Protein AF-A0A0T5ZJN2-F1 (afdb_monomer_lite)

Sequence (252 aa):
MKYIKFTVIALCLIVLMPPTVSAKQLYKWVDKNGVVHVTDNPESIPSEYRSSAVKSKPKSGSGATIEKIEKGFKNVFDEVSRLVKENIKKVVAGTLVIIGLIVLVYLLRSYLKFKEQKERERGLRALEILNIDSISRTEFENYVIRLLTHRGFKVETTDATLDLGINMIAKKNDHKYAVQIERQTGLVSRLAVSNIDREKHRYGCDKAMLITNSYFSEDAIELAKSTGCELVNRDILAEWVLDFQTRGSNAG

Radius of gyration: 44.1 Å; chains: 1; bounding box: 105×45×99 Å

Secondary structure (DSSP, 8-state):
--HHHHHHHHHHHHHSS------PPPEEEE-TTS-EEEES-GGGS-GGGTTTPEEPPPPTTHHHHHHHHHHHHHHHHHHHHHHHHHHHHHHHHHHHHHHHHHHHHHHHHHHHHHHHHHHHHHHHHHHHHTTTTTS-HHHHHHHHHHHHHHTT-EEEEPPTT--SS--EEEEETTEEEEEEEE--SSPBPHHHHHHHHHHHHHTT-SEEEEEESS-B-HHHHHHHHHHTPEEE-HHHHHHHHHHHHHHHTT--

Structure (mmCIF, N/CA/C/O backbone):
data_AF-A0A0T5ZJN2-F1
#
_entry.id   AF-A0A0T5ZJN2-F1
#
loop_
_atom_site.group_PDB
_atom_site.id
_atom_site.type_symbol
_atom_site.label_atom_id
_atom_site.label_alt_id
_atom_site.label_comp_id
_atom_site.label_asym_id
_atom_site.label_entity_id
_atom_site.label_seq_id
_atom_site.pdbx_PDB_ins_code
_atom_site.Cartn_x
_atom_site.Cartn_y
_atom_site.Cartn_z
_atom_site.occupancy
_atom_site.B_iso_or_equiv
_atom_site.auth_seq_id
_atom_site.auth_comp_id
_atom_site.auth_asym_id
_atom_site.auth_atom_id
_atom_site.pdbx_PDB_model_num
ATOM 1 N N . MET A 1 1 ? 20.526 -13.784 -25.524 1.00 49.19 1 MET A N 1
ATOM 2 C CA . MET A 1 1 ? 20.256 -12.953 -26.729 1.00 49.19 1 MET A CA 1
ATOM 3 C C . MET A 1 1 ? 21.259 -11.811 -27.002 1.00 49.19 1 MET A C 1
ATOM 5 O O . MET A 1 1 ? 21.054 -11.087 -27.967 1.00 49.19 1 MET A O 1
ATOM 9 N N . LYS A 1 2 ? 22.363 -11.638 -26.246 1.00 44.41 2 LYS A N 1
ATOM 10 C CA . LYS A 1 2 ? 23.379 -10.594 -26.541 1.00 44.41 2 LYS A CA 1
ATOM 11 C C . LYS A 1 2 ? 24.369 -10.963 -27.666 1.00 44.41 2 LYS A C 1
ATOM 13 O O . LYS A 1 2 ? 24.868 -10.073 -28.340 1.00 44.41 2 LYS A O 1
ATOM 18 N N . TYR A 1 3 ? 24.583 -12.253 -27.932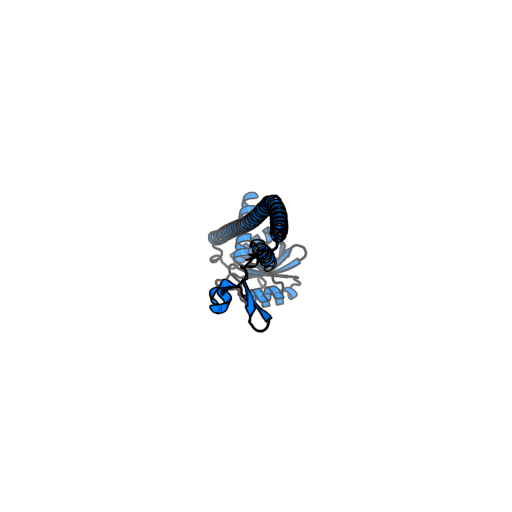 1.00 44.38 3 TYR A N 1
ATOM 19 C CA . TYR A 1 3 ? 25.607 -12.728 -28.878 1.00 44.38 3 TYR A CA 1
ATOM 20 C C . TYR A 1 3 ? 25.159 -12.802 -30.348 1.00 44.38 3 TYR A C 1
ATOM 22 O O . TYR A 1 3 ? 25.999 -12.805 -31.243 1.00 44.38 3 TYR A O 1
ATOM 30 N N . ILE A 1 4 ? 23.849 -12.791 -30.619 1.00 47.78 4 ILE A N 1
ATOM 31 C CA . ILE A 1 4 ? 23.301 -12.915 -31.986 1.00 47.78 4 ILE A CA 1
ATOM 32 C C . ILE A 1 4 ? 23.418 -11.592 -32.768 1.00 47.78 4 ILE A C 1
ATOM 34 O O . ILE A 1 4 ? 23.602 -11.594 -33.978 1.00 47.78 4 ILE A O 1
ATOM 38 N N . LYS A 1 5 ? 23.386 -10.436 -32.088 1.00 48.44 5 LYS A N 1
ATOM 39 C CA . LYS A 1 5 ? 23.548 -9.128 -32.752 1.00 48.44 5 LYS A CA 1
ATOM 40 C C . LYS A 1 5 ? 25.008 -8.817 -33.111 1.00 48.44 5 LYS A C 1
ATOM 42 O O . LYS A 1 5 ? 25.252 -8.201 -34.140 1.00 48.44 5 LYS A O 1
ATOM 47 N N . PHE A 1 6 ? 25.970 -9.281 -32.309 1.00 47.38 6 PHE A N 1
ATOM 48 C CA . PHE A 1 6 ? 27.400 -9.101 -32.594 1.00 47.38 6 PHE A CA 1
ATOM 49 C C . PHE A 1 6 ? 27.911 -10.031 -33.699 1.00 47.38 6 PHE A C 1
ATOM 51 O O . PHE A 1 6 ? 28.760 -9.625 -34.485 1.00 47.38 6 PHE A O 1
ATOM 58 N N . THR A 1 7 ? 27.366 -11.244 -33.812 1.00 51.94 7 THR A N 1
ATOM 59 C CA . THR A 1 7 ? 27.775 -12.215 -34.842 1.00 51.94 7 THR A CA 1
ATOM 60 C C . THR A 1 7 ? 27.368 -11.783 -36.249 1.00 51.94 7 THR A C 1
ATOM 62 O O . THR A 1 7 ? 28.170 -11.914 -37.165 1.00 51.94 7 THR A O 1
ATOM 65 N N . VAL A 1 8 ? 26.190 -11.175 -36.427 1.00 55.66 8 VAL A N 1
ATOM 66 C CA . VAL A 1 8 ? 25.754 -10.669 -37.744 1.00 55.66 8 VAL A CA 1
ATOM 67 C C . VAL A 1 8 ? 26.582 -9.455 -38.192 1.00 55.66 8 VAL A C 1
ATOM 69 O O . VAL A 1 8 ? 26.947 -9.358 -39.360 1.00 55.66 8 VAL A O 1
ATOM 72 N N . ILE A 1 9 ? 26.951 -8.556 -37.271 1.00 55.28 9 ILE A N 1
ATOM 73 C CA . ILE A 1 9 ? 27.784 -7.380 -37.587 1.00 55.28 9 ILE A CA 1
ATOM 74 C C . ILE A 1 9 ? 29.239 -7.790 -37.872 1.00 55.28 9 ILE A C 1
ATOM 76 O O . ILE A 1 9 ? 29.843 -7.283 -38.816 1.00 55.28 9 ILE A O 1
ATOM 80 N N . ALA A 1 10 ? 29.788 -8.740 -37.108 1.00 54.03 10 ALA A N 1
ATOM 81 C CA . ALA A 1 10 ? 31.135 -9.267 -37.331 1.00 54.03 10 ALA A CA 1
ATOM 82 C C . ALA A 1 10 ? 31.250 -10.044 -38.655 1.00 54.03 10 ALA A C 1
ATOM 84 O O . ALA A 1 10 ? 32.244 -9.897 -39.362 1.00 54.03 10 ALA A O 1
ATOM 85 N N . LEU A 1 11 ? 30.217 -10.807 -39.036 1.00 53.88 11 LEU A N 1
ATOM 86 C CA . LEU A 1 11 ? 30.180 -11.514 -40.319 1.00 53.88 11 LEU A CA 1
ATOM 87 C C . LEU A 1 11 ? 30.124 -10.533 -41.504 1.00 53.88 11 LEU A C 1
ATOM 89 O O . LEU A 1 11 ? 30.829 -10.725 -42.491 1.00 53.88 11 LEU A O 1
ATOM 93 N N . CYS A 1 12 ? 29.366 -9.436 -41.383 1.00 53.19 12 CYS A N 1
ATOM 94 C CA . CYS A 1 12 ? 29.335 -8.381 -42.401 1.00 53.19 12 CYS A CA 1
ATOM 95 C C . CYS A 1 12 ? 30.686 -7.662 -42.556 1.00 53.19 12 CYS A C 1
ATOM 97 O O . CYS A 1 12 ? 31.063 -7.334 -43.677 1.00 53.19 12 CYS A O 1
ATOM 99 N N . LEU A 1 13 ? 31.435 -7.443 -41.467 1.00 52.28 13 LEU A N 1
ATOM 100 C CA . LEU A 1 13 ? 32.763 -6.810 -41.518 1.00 52.28 13 LEU A CA 1
ATOM 101 C C . LEU A 1 13 ? 33.825 -7.698 -42.186 1.00 52.28 13 LEU A C 1
ATOM 103 O O . LEU A 1 13 ? 34.677 -7.179 -42.901 1.00 52.28 13 LEU A O 1
ATOM 107 N N . ILE A 1 14 ? 33.746 -9.021 -42.012 1.00 53.50 14 ILE A N 1
ATOM 108 C CA . ILE A 1 14 ? 34.649 -9.981 -42.671 1.00 53.50 14 ILE A CA 1
ATOM 109 C C . ILE A 1 14 ? 34.353 -10.078 -44.179 1.00 53.50 14 ILE A C 1
ATOM 111 O O . ILE A 1 14 ? 35.275 -10.232 -44.973 1.00 53.50 14 ILE A O 1
ATOM 115 N N . VAL A 1 15 ? 33.089 -9.922 -44.588 1.00 54.16 15 VAL A N 1
ATOM 116 C CA . VAL A 1 15 ? 32.677 -9.902 -46.008 1.00 54.16 15 VAL A CA 1
ATOM 117 C C . VAL A 1 15 ? 32.997 -8.561 -46.694 1.00 54.16 15 VAL A C 1
ATOM 119 O O . VAL A 1 15 ? 33.163 -8.515 -47.910 1.00 54.16 15 VAL A O 1
ATOM 122 N N . LEU A 1 16 ? 33.113 -7.470 -45.929 1.00 48.31 16 LEU A N 1
ATOM 123 C CA . LEU A 1 16 ? 33.408 -6.119 -46.431 1.00 48.31 16 LEU A CA 1
ATOM 124 C C . LEU A 1 16 ? 34.896 -5.850 -46.705 1.00 48.31 16 LEU A C 1
ATOM 126 O O . LEU A 1 16 ? 35.209 -4.833 -47.324 1.00 48.31 16 LEU A O 1
ATOM 130 N N . MET A 1 17 ? 35.815 -6.715 -46.265 1.00 44.00 17 MET A N 1
ATOM 131 C CA . MET A 1 17 ? 37.226 -6.587 -46.630 1.00 44.00 17 MET A CA 1
ATOM 132 C C . MET A 1 17 ? 37.473 -7.280 -47.976 1.00 44.00 17 MET A C 1
ATOM 134 O O . MET A 1 17 ? 37.346 -8.504 -48.050 1.00 44.00 17 MET A O 1
ATOM 138 N N . PRO A 1 18 ? 37.820 -6.546 -49.053 1.00 47.59 18 PRO A N 1
ATOM 139 C CA . PRO A 1 18 ? 38.171 -7.192 -50.308 1.00 47.59 18 PRO A CA 1
ATOM 140 C C . PRO A 1 18 ? 39.399 -8.086 -50.077 1.00 47.59 18 PRO A C 1
ATOM 142 O O . PRO A 1 18 ? 40.335 -7.658 -49.394 1.00 47.59 18 PRO A O 1
ATOM 145 N N . PRO A 1 19 ? 39.435 -9.315 -50.623 1.00 46.94 19 PRO A N 1
ATOM 146 C CA . PRO A 1 19 ? 40.616 -10.157 -50.523 1.00 46.94 19 PRO A CA 1
ATOM 147 C C . PRO A 1 19 ? 41.776 -9.439 -51.216 1.00 46.94 19 PRO A C 1
ATOM 149 O O . PRO A 1 19 ? 41.792 -9.290 -52.437 1.00 46.94 19 PRO A O 1
ATOM 152 N N . THR A 1 20 ? 42.757 -8.972 -50.446 1.00 43.62 20 THR A N 1
ATOM 153 C CA . THR A 1 20 ? 43.977 -8.384 -50.999 1.00 43.62 20 THR A CA 1
ATOM 154 C C . THR A 1 20 ? 44.847 -9.507 -51.547 1.00 43.62 20 THR A C 1
ATOM 156 O O . THR A 1 20 ? 45.768 -9.986 -50.886 1.00 43.62 20 THR A O 1
ATOM 159 N N . VAL A 1 21 ? 44.545 -9.968 -52.759 1.00 48.94 21 VAL A N 1
ATOM 160 C CA . VAL A 1 21 ? 45.423 -10.885 -53.487 1.00 48.94 21 VAL A CA 1
ATOM 161 C C . VAL A 1 21 ? 46.561 -10.058 -54.082 1.00 48.94 21 VAL A C 1
ATOM 163 O O . VAL A 1 21 ? 46.500 -9.594 -55.217 1.00 48.94 21 VAL A O 1
ATOM 166 N N . SER A 1 22 ? 47.610 -9.827 -53.292 1.00 43.75 22 SER A N 1
ATOM 167 C CA . SER A 1 22 ? 48.849 -9.242 -53.804 1.00 43.75 22 SER A CA 1
ATOM 168 C C . SER A 1 22 ? 49.592 -10.300 -54.623 1.00 43.75 22 SER A C 1
ATOM 170 O O . SER A 1 22 ? 50.259 -11.179 -54.077 1.00 43.75 22 SER A O 1
ATOM 172 N N . ALA A 1 23 ? 49.456 -10.251 -55.949 1.00 51.88 23 ALA A N 1
ATOM 173 C CA . ALA A 1 23 ? 50.277 -11.053 -56.849 1.00 51.88 23 ALA A CA 1
ATOM 174 C C . ALA A 1 23 ? 51.698 -10.463 -56.889 1.00 51.88 23 ALA A C 1
ATOM 176 O O . ALA A 1 23 ? 51.996 -9.589 -57.702 1.00 51.88 23 ALA A O 1
ATOM 177 N N . LYS A 1 24 ? 52.574 -10.904 -55.980 1.00 58.41 24 LYS A N 1
ATOM 178 C CA . LYS A 1 24 ? 53.985 -10.496 -55.981 1.00 58.41 24 LYS A CA 1
ATOM 179 C C . LYS A 1 24 ? 54.732 -11.059 -57.195 1.00 58.41 24 LYS A C 1
ATOM 181 O O . LYS A 1 24 ? 54.509 -12.193 -57.617 1.00 58.41 24 LYS A O 1
ATOM 186 N N . GLN A 1 25 ? 55.633 -10.253 -57.750 1.00 67.19 25 GLN A N 1
ATOM 187 C CA . GLN A 1 25 ? 56.405 -10.583 -58.946 1.00 67.19 25 GLN A CA 1
ATOM 188 C C . GLN A 1 25 ? 57.582 -11.507 -58.601 1.00 67.19 25 GLN A C 1
ATOM 190 O O . GLN A 1 25 ? 58.485 -11.110 -57.872 1.00 67.19 25 GLN A O 1
ATOM 195 N N . LEU A 1 26 ? 57.576 -12.733 -59.134 1.00 77.62 26 LEU A N 1
ATOM 196 C CA . LEU A 1 26 ? 58.610 -13.740 -58.865 1.00 77.62 26 LEU A CA 1
ATOM 197 C C . LEU A 1 26 ? 59.710 -13.719 -59.936 1.00 77.62 26 LEU A C 1
ATOM 199 O O . LEU A 1 26 ? 59.422 -13.636 -61.136 1.00 77.62 26 LEU A O 1
ATOM 203 N N . TYR A 1 27 ? 60.957 -13.858 -59.501 1.00 81.50 27 TYR A N 1
ATOM 204 C CA . TYR A 1 27 ? 62.165 -13.980 -60.315 1.00 81.50 27 TYR A CA 1
ATOM 205 C C . TYR A 1 27 ? 62.676 -15.414 -60.249 1.00 81.50 27 TYR A C 1
ATOM 207 O O . TYR A 1 27 ? 62.737 -15.986 -59.164 1.00 81.50 27 TYR A O 1
ATOM 215 N N . LYS A 1 28 ? 63.052 -15.991 -61.392 1.00 87.00 28 LYS A N 1
ATOM 216 C CA . LYS A 1 28 ? 63.578 -17.358 -61.484 1.00 87.00 28 LYS A CA 1
ATOM 217 C C . LYS A 1 28 ? 64.924 -17.370 -62.204 1.00 87.00 28 LYS A C 1
ATOM 219 O O . LYS A 1 28 ? 65.034 -16.781 -63.276 1.00 87.00 28 LYS A O 1
ATOM 224 N N . TRP A 1 29 ? 65.913 -18.076 -61.662 1.00 87.19 29 TRP A N 1
ATOM 225 C CA . TRP A 1 29 ? 67.202 -18.319 -62.325 1.00 87.19 29 TRP A CA 1
ATOM 226 C C . TRP A 1 29 ? 67.666 -19.763 -62.111 1.00 87.19 29 TRP A C 1
ATOM 228 O O . TRP A 1 29 ? 67.064 -20.505 -61.334 1.00 87.19 29 TRP A O 1
ATOM 238 N N . VAL A 1 30 ? 68.703 -20.174 -62.839 1.00 86.19 30 VAL A N 1
ATOM 239 C CA . VAL A 1 30 ? 69.323 -21.499 -62.717 1.00 86.19 30 VAL A CA 1
ATOM 240 C C . VAL A 1 30 ? 70.786 -21.302 -62.354 1.00 86.19 30 VAL A C 1
ATOM 242 O O . VAL A 1 30 ? 71.458 -20.479 -62.977 1.00 86.19 30 VAL A O 1
ATOM 245 N N . ASP A 1 31 ? 71.262 -22.003 -61.330 1.00 86.62 31 ASP A N 1
ATOM 246 C CA . ASP A 1 31 ? 72.670 -21.944 -60.942 1.00 86.62 31 ASP A CA 1
ATOM 247 C C . ASP A 1 31 ? 73.553 -22.855 -61.812 1.00 86.62 31 ASP A C 1
ATOM 249 O O . ASP A 1 31 ? 73.079 -23.637 -62.639 1.00 86.62 31 ASP A O 1
ATOM 253 N N . LYS A 1 32 ? 74.870 -22.762 -61.619 1.00 85.88 32 LYS A N 1
ATOM 254 C CA . LYS A 1 32 ? 75.868 -23.569 -62.340 1.00 85.88 32 LYS A CA 1
ATOM 255 C C . LYS A 1 32 ? 75.716 -25.090 -62.170 1.00 85.88 32 LYS A C 1
ATOM 257 O O . LYS A 1 32 ? 76.248 -25.833 -62.986 1.00 85.88 32 LYS A O 1
ATOM 262 N N . ASN A 1 33 ? 74.999 -25.545 -61.139 1.00 84.75 33 ASN A N 1
ATOM 263 C CA . ASN A 1 33 ? 74.724 -26.960 -60.882 1.00 84.75 33 ASN A CA 1
ATOM 264 C C . ASN A 1 33 ? 73.387 -27.410 -61.504 1.00 84.75 33 ASN A C 1
ATOM 266 O O . ASN A 1 33 ? 72.984 -28.558 -61.332 1.00 84.75 33 ASN A O 1
ATOM 270 N N . GLY A 1 34 ? 72.690 -26.517 -62.216 1.00 81.00 34 GLY A N 1
ATOM 271 C CA . GLY A 1 34 ? 71.401 -26.792 -62.843 1.00 81.00 34 GLY A CA 1
ATOM 272 C C . GLY A 1 34 ? 70.199 -26.658 -61.904 1.00 81.00 34 GLY A C 1
ATOM 273 O O . GLY A 1 34 ? 69.086 -27.007 -62.302 1.00 81.00 34 GLY A O 1
ATOM 274 N N . VAL A 1 35 ? 70.374 -26.152 -60.677 1.00 85.44 35 VAL A N 1
ATOM 275 C CA . VAL A 1 35 ? 69.272 -25.997 -59.716 1.00 85.44 35 VAL A CA 1
ATOM 276 C C . VAL A 1 35 ? 68.498 -24.718 -60.012 1.00 85.44 35 VAL A C 1
ATOM 278 O O . VAL A 1 35 ? 69.067 -23.640 -60.183 1.00 85.44 35 VAL A O 1
ATOM 281 N N . VAL A 1 36 ? 67.172 -24.839 -60.063 1.00 85.56 36 VAL A N 1
ATOM 282 C CA . VAL A 1 36 ? 66.255 -23.717 -60.274 1.00 85.56 36 VAL A CA 1
ATOM 283 C C . VAL A 1 36 ? 65.963 -23.024 -58.946 1.00 85.56 36 VAL A C 1
ATOM 285 O O . VAL A 1 36 ? 65.376 -23.626 -58.050 1.00 85.56 36 VAL A O 1
ATOM 288 N N . HIS A 1 37 ? 66.263 -21.732 -58.871 1.00 83.44 37 HIS A N 1
ATOM 289 C CA . HIS A 1 37 ? 65.944 -20.875 -57.729 1.00 83.44 37 HIS A CA 1
ATOM 290 C C . HIS A 1 37 ? 64.827 -19.893 -58.085 1.00 83.44 37 HIS A C 1
ATOM 292 O O . HIS A 1 37 ? 64.736 -19.434 -59.227 1.00 83.44 37 HIS A O 1
ATOM 298 N N . VAL A 1 38 ? 63.967 -19.571 -57.113 1.00 84.12 38 VAL A N 1
ATOM 299 C CA . VAL A 1 38 ? 62.853 -18.622 -57.271 1.00 84.12 38 VAL A CA 1
ATOM 300 C C . VAL A 1 38 ? 62.787 -17.694 -56.057 1.00 84.12 38 VAL A C 1
ATOM 302 O O . VAL A 1 38 ? 62.822 -18.170 -54.928 1.00 84.12 38 VAL A O 1
ATOM 305 N N . THR A 1 39 ? 62.664 -16.383 -56.278 1.00 82.00 39 THR A N 1
ATOM 306 C CA . THR A 1 39 ? 62.528 -15.376 -55.207 1.00 82.00 39 THR A CA 1
ATOM 307 C C . THR A 1 39 ? 61.522 -14.284 -55.575 1.00 82.00 39 THR A C 1
ATOM 309 O O . THR A 1 39 ? 61.376 -13.951 -56.751 1.00 82.00 39 THR A O 1
ATOM 312 N N . ASP A 1 40 ? 60.826 -13.711 -54.590 1.00 81.38 40 ASP A N 1
ATOM 313 C CA . ASP A 1 40 ? 59.992 -12.508 -54.745 1.00 81.38 40 ASP A CA 1
ATOM 314 C C . ASP A 1 40 ? 60.765 -11.205 -54.451 1.00 81.38 40 ASP A C 1
ATOM 316 O O . ASP A 1 40 ? 60.230 -10.117 -54.668 1.00 81.38 40 ASP A O 1
ATOM 320 N N . ASN A 1 41 ? 62.030 -11.302 -54.011 1.00 82.88 41 ASN A N 1
ATOM 321 C CA . ASN A 1 41 ? 62.908 -10.166 -53.730 1.00 82.88 41 ASN A CA 1
ATOM 322 C C . ASN A 1 41 ? 64.126 -10.136 -54.684 1.00 82.88 41 ASN A C 1
ATOM 324 O O . ASN A 1 41 ? 65.048 -10.942 -54.522 1.00 82.88 41 ASN A O 1
ATOM 328 N N . PRO A 1 42 ? 64.202 -9.193 -55.641 1.00 79.00 42 PRO A N 1
ATOM 329 C CA . PRO A 1 42 ? 65.289 -9.138 -56.623 1.00 79.00 42 PRO A CA 1
ATOM 330 C C . PRO A 1 42 ? 66.673 -8.863 -56.014 1.00 79.00 42 PRO A C 1
ATOM 332 O O . PRO A 1 42 ? 67.686 -9.249 -56.598 1.00 79.00 42 PRO A O 1
ATOM 335 N N . GLU A 1 43 ? 66.745 -8.241 -54.836 1.00 81.56 43 GLU A N 1
ATOM 336 C CA . GLU A 1 43 ? 68.023 -7.961 -54.170 1.00 81.56 43 GLU A CA 1
ATOM 337 C C . GLU A 1 43 ? 68.680 -9.230 -53.621 1.00 81.56 43 GLU A C 1
ATOM 339 O O . GLU A 1 43 ? 69.908 -9.316 -53.581 1.00 81.56 43 GLU A O 1
ATOM 344 N N . SER A 1 44 ? 67.870 -10.245 -53.297 1.00 83.62 44 SER A N 1
ATOM 345 C CA . SER A 1 44 ? 68.339 -11.551 -52.814 1.00 83.62 44 SER A CA 1
ATOM 346 C C . SER A 1 44 ? 68.990 -12.420 -53.898 1.00 83.62 44 SER A C 1
ATOM 348 O O . SER A 1 44 ? 69.592 -13.443 -53.582 1.00 83.62 44 SER A O 1
ATOM 350 N N . ILE A 1 45 ? 68.900 -12.021 -55.174 1.00 85.44 45 ILE A N 1
ATOM 351 C CA . ILE A 1 45 ? 69.530 -12.735 -56.289 1.00 85.44 45 ILE A CA 1
ATOM 352 C C . ILE A 1 45 ? 71.037 -12.431 -56.272 1.00 85.44 45 ILE A C 1
ATOM 354 O O . ILE A 1 45 ? 71.401 -11.249 -56.333 1.00 85.44 45 ILE A O 1
ATOM 358 N N . PRO A 1 46 ? 71.923 -13.447 -56.233 1.00 87.38 46 PRO A N 1
ATOM 359 C CA . PRO A 1 46 ? 73.367 -13.240 -56.313 1.00 87.38 46 PRO A CA 1
ATOM 360 C C . PRO A 1 46 ? 73.744 -12.454 -57.571 1.00 87.38 46 PRO A C 1
ATOM 362 O O . PRO A 1 46 ? 73.188 -12.689 -58.645 1.00 87.38 46 PRO A O 1
ATOM 365 N N . SER A 1 47 ? 74.692 -11.521 -57.451 1.00 82.31 47 SER A N 1
ATOM 366 C CA . SER A 1 47 ? 75.053 -10.584 -58.528 1.00 82.31 47 SER A CA 1
ATOM 367 C C . SER A 1 47 ? 75.417 -11.282 -59.842 1.00 82.31 47 SER A C 1
ATOM 369 O O . SER A 1 47 ? 75.049 -10.787 -60.904 1.00 82.31 47 SER A O 1
ATOM 371 N N . GLU A 1 48 ? 76.054 -12.450 -59.764 1.00 84.69 48 GLU A N 1
ATOM 372 C CA . GLU A 1 48 ? 76.443 -13.286 -60.906 1.00 84.69 48 GLU A CA 1
ATOM 373 C C . GLU A 1 48 ? 75.258 -13.841 -61.722 1.00 84.69 48 GLU A C 1
ATOM 375 O O . GLU A 1 48 ? 75.408 -14.079 -62.918 1.00 84.69 48 GLU A O 1
ATOM 380 N N . TYR A 1 49 ? 74.065 -13.975 -61.128 1.00 83.75 49 TYR A N 1
ATOM 381 C CA . TYR A 1 49 ? 72.858 -14.469 -61.812 1.00 83.75 49 TYR A CA 1
ATOM 382 C C . TYR A 1 49 ? 71.789 -13.387 -62.031 1.00 83.75 49 TYR A C 1
ATOM 384 O O . TYR A 1 49 ? 70.715 -13.671 -62.563 1.00 83.75 49 TYR A O 1
ATOM 392 N N . ARG A 1 50 ? 72.045 -12.125 -61.656 1.00 80.38 50 ARG A N 1
ATOM 393 C CA . ARG A 1 50 ? 71.054 -11.038 -61.812 1.00 80.38 50 ARG A CA 1
ATOM 394 C C . ARG A 1 50 ? 70.696 -10.747 -63.267 1.00 80.38 50 ARG A C 1
ATOM 396 O O . ARG A 1 50 ? 69.556 -10.388 -63.541 1.00 80.38 50 ARG A O 1
ATOM 403 N N . SER A 1 51 ? 71.643 -10.905 -64.190 1.00 78.00 51 SER A N 1
ATOM 404 C CA . SER A 1 51 ? 71.421 -10.697 -65.627 1.00 78.00 51 SER A CA 1
ATOM 405 C C . SER A 1 51 ? 70.695 -11.867 -66.301 1.00 78.00 51 SER A C 1
ATOM 407 O O . SER A 1 51 ? 70.026 -11.658 -67.310 1.00 78.00 51 SER A O 1
ATOM 409 N N . SER A 1 52 ? 70.793 -13.081 -65.746 1.00 79.00 52 SER A N 1
ATOM 410 C CA . SER A 1 52 ? 70.147 -14.296 -66.263 1.00 79.00 52 SER A CA 1
ATOM 411 C C . SER A 1 52 ? 68.804 -14.613 -65.596 1.00 79.00 52 SER A C 1
ATOM 413 O O . SER A 1 52 ? 68.058 -15.465 -66.082 1.00 79.00 52 SER A O 1
ATOM 415 N N . ALA A 1 53 ? 68.463 -13.922 -64.505 1.00 81.56 53 ALA A N 1
ATOM 416 C CA . ALA A 1 53 ? 67.185 -14.069 -63.827 1.00 81.56 53 ALA A CA 1
ATOM 417 C C . ALA A 1 53 ? 66.015 -13.606 -64.711 1.00 81.56 53 ALA A C 1
ATOM 419 O O . ALA A 1 53 ? 65.921 -12.450 -65.129 1.00 81.56 53 ALA A O 1
ATOM 420 N N . VAL A 1 54 ? 65.065 -14.510 -64.949 1.00 79.12 54 VAL A N 1
ATOM 421 C CA . VAL A 1 54 ? 63.868 -14.246 -65.749 1.00 79.12 54 VAL A CA 1
ATOM 422 C C . VAL A 1 54 ? 62.728 -13.822 -64.830 1.00 79.12 54 VAL A C 1
ATOM 424 O O . VAL A 1 54 ? 62.367 -14.523 -63.880 1.00 79.12 54 VAL A O 1
ATOM 427 N N . LYS A 1 55 ? 62.115 -12.677 -65.142 1.00 77.12 55 LYS A N 1
ATOM 428 C CA . LYS A 1 55 ? 60.863 -12.245 -64.511 1.00 77.12 55 LYS A CA 1
ATOM 429 C C . LYS A 1 55 ? 59.743 -13.187 -64.941 1.00 77.12 55 LYS A C 1
ATOM 431 O O . LYS A 1 55 ? 59.457 -13.301 -66.134 1.00 77.12 55 LYS A O 1
ATOM 436 N N . SER A 1 56 ? 59.069 -13.824 -63.990 1.00 63.53 56 SER A N 1
ATOM 437 C CA . SER A 1 56 ? 57.833 -14.538 -64.306 1.00 63.53 56 SER A CA 1
ATOM 438 C C . SER A 1 56 ? 56.781 -13.522 -64.772 1.00 63.53 56 SER A C 1
ATOM 440 O O . SER A 1 56 ? 56.465 -12.559 -64.071 1.00 63.53 56 SER A O 1
ATOM 442 N N . LYS A 1 57 ? 56.252 -13.692 -65.991 1.00 54.44 57 LYS A N 1
ATOM 443 C CA . LYS A 1 57 ? 55.008 -13.013 -66.368 1.00 54.44 57 LYS A CA 1
ATOM 444 C C . LYS A 1 57 ? 53.868 -13.739 -65.648 1.00 54.44 57 LYS A C 1
ATOM 446 O O . LYS A 1 57 ? 53.828 -14.972 -65.718 1.00 54.44 57 LYS A O 1
ATOM 451 N N . PRO A 1 58 ? 52.937 -13.034 -64.984 1.00 53.44 58 PRO A N 1
ATOM 452 C CA . PRO A 1 58 ? 51.722 -13.684 -64.516 1.00 53.44 58 PRO A CA 1
ATOM 453 C C . PRO A 1 58 ? 51.039 -14.341 -65.725 1.00 53.44 58 PRO A C 1
ATOM 455 O O . PRO A 1 58 ? 50.951 -13.729 -66.792 1.00 53.44 58 PRO A O 1
ATOM 458 N N . LYS A 1 59 ? 50.607 -15.605 -65.595 1.00 49.69 59 LYS A N 1
ATOM 459 C CA . LYS A 1 59 ? 49.861 -16.306 -66.656 1.00 49.69 59 LYS A CA 1
ATOM 460 C C . LYS A 1 59 ? 48.713 -15.397 -67.117 1.00 49.69 59 LYS A C 1
ATOM 462 O O . LYS A 1 59 ? 47.887 -15.005 -66.293 1.00 49.69 59 LYS A O 1
ATOM 467 N N . SER A 1 60 ? 48.640 -15.088 -68.415 1.00 45.34 60 SER A N 1
ATOM 468 C CA . SER A 1 60 ? 47.669 -14.141 -68.998 1.00 45.34 60 SER A CA 1
ATOM 469 C C . SER A 1 60 ? 46.192 -14.548 -68.836 1.00 45.34 60 SER A C 1
ATOM 471 O O . SER A 1 60 ? 45.313 -13.754 -69.141 1.00 45.34 60 SER A O 1
ATOM 473 N N . GLY A 1 61 ? 45.899 -15.738 -68.292 1.00 48.66 61 GLY A N 1
ATOM 474 C CA . GLY A 1 61 ? 44.552 -16.174 -67.890 1.00 48.66 61 GLY A CA 1
ATOM 475 C C . GLY A 1 61 ? 44.157 -15.862 -66.434 1.00 48.66 61 GLY A C 1
ATOM 476 O O . GLY A 1 61 ? 43.013 -16.099 -66.048 1.00 48.66 61 GLY A O 1
ATOM 477 N N . SER A 1 62 ? 45.072 -15.335 -65.608 1.00 51.16 62 SER A N 1
ATOM 478 C CA . SER A 1 62 ? 44.800 -15.015 -64.195 1.00 51.16 62 SER A CA 1
ATOM 479 C C . SER A 1 62 ? 43.907 -13.777 -64.045 1.00 51.16 62 SER A C 1
ATOM 481 O O . SER A 1 62 ? 42.958 -13.797 -63.268 1.00 51.16 62 SER A O 1
ATOM 483 N N . GLY A 1 63 ? 44.126 -12.738 -64.861 1.00 52.72 63 GLY A N 1
ATOM 484 C CA . GLY A 1 63 ? 43.350 -11.490 -64.804 1.00 52.72 63 GLY A CA 1
ATOM 485 C C . GLY A 1 63 ? 41.853 -11.693 -65.054 1.00 52.72 63 GLY A C 1
ATOM 486 O O . GLY A 1 63 ? 41.038 -11.219 -64.273 1.00 52.72 63 GLY A O 1
ATOM 487 N N . ALA A 1 64 ? 41.489 -12.495 -66.062 1.00 56.81 64 ALA A N 1
ATOM 488 C CA . ALA A 1 64 ? 40.089 -12.821 -66.357 1.00 56.81 64 ALA A CA 1
ATOM 489 C C . ALA A 1 64 ? 39.420 -13.655 -65.245 1.00 56.81 64 ALA A C 1
ATOM 491 O O . ALA A 1 64 ? 38.215 -13.553 -65.020 1.00 56.81 64 ALA A O 1
ATOM 492 N N . THR A 1 65 ? 40.201 -14.474 -64.532 1.00 66.31 65 THR A N 1
ATOM 493 C CA . THR A 1 65 ? 39.706 -15.286 -63.410 1.00 66.31 65 THR A CA 1
ATOM 494 C C . THR A 1 65 ? 39.485 -14.422 -62.167 1.00 66.31 65 THR A C 1
ATOM 496 O O . THR A 1 65 ? 38.441 -14.534 -61.528 1.00 66.31 65 THR A O 1
ATOM 499 N N . ILE A 1 66 ? 40.420 -13.516 -61.861 1.00 69.06 66 ILE A N 1
ATOM 500 C CA . ILE A 1 66 ? 40.296 -12.568 -60.746 1.00 69.06 66 ILE A CA 1
ATOM 501 C C . ILE A 1 66 ? 39.148 -11.583 -60.994 1.00 69.06 66 ILE A C 1
ATOM 503 O O . ILE A 1 66 ? 38.314 -11.398 -60.113 1.00 69.06 66 ILE A O 1
ATOM 507 N N . GLU A 1 67 ? 39.010 -11.044 -62.206 1.00 74.69 67 GLU A N 1
ATOM 508 C CA . GLU A 1 67 ? 37.919 -10.120 -62.542 1.00 74.69 67 GLU A CA 1
ATOM 509 C C . GLU A 1 67 ? 36.534 -10.783 -62.410 1.00 74.69 67 GLU A C 1
ATOM 511 O O . GLU A 1 67 ? 35.568 -10.167 -61.952 1.00 74.69 67 GLU A O 1
ATOM 5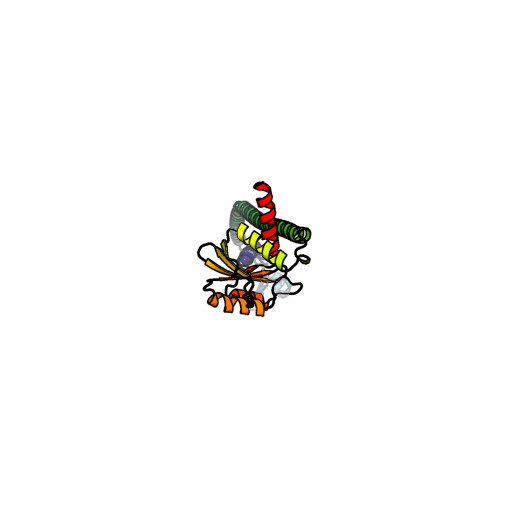16 N N . LYS A 1 68 ? 36.426 -12.071 -62.765 1.00 75.81 68 LYS A N 1
ATOM 517 C CA . LYS A 1 68 ? 35.187 -12.844 -62.608 1.00 75.81 68 LYS A CA 1
ATOM 518 C C . LYS A 1 68 ? 34.838 -13.073 -61.136 1.00 75.81 68 LYS A C 1
ATOM 520 O O . LYS A 1 68 ? 33.665 -12.986 -60.774 1.00 75.81 68 LYS A O 1
ATOM 525 N N . ILE A 1 69 ? 35.841 -13.330 -60.296 1.00 76.19 69 ILE A N 1
ATOM 526 C CA . ILE A 1 69 ? 35.671 -13.467 -58.844 1.00 76.19 69 ILE A CA 1
ATOM 527 C C . ILE A 1 69 ? 35.234 -12.126 -58.238 1.00 76.19 69 ILE A C 1
ATOM 529 O O . ILE A 1 69 ? 34.246 -12.088 -57.509 1.00 76.19 69 ILE A O 1
ATOM 533 N N . GLU A 1 70 ? 35.885 -11.018 -58.595 1.00 79.00 70 GLU A N 1
ATOM 534 C CA . GLU A 1 70 ? 35.526 -9.677 -58.114 1.00 79.00 70 GLU A CA 1
ATOM 535 C C . GLU A 1 70 ? 34.106 -9.262 -58.519 1.00 79.00 70 GLU A C 1
ATOM 537 O O . GLU A 1 70 ? 33.355 -8.735 -57.695 1.00 79.00 70 GLU A O 1
ATOM 542 N N . LYS A 1 71 ? 33.700 -9.537 -59.766 1.00 81.44 71 LYS A N 1
ATOM 543 C CA . LYS A 1 71 ? 32.316 -9.324 -60.220 1.00 81.44 71 LYS A CA 1
ATOM 544 C C . LYS A 1 71 ? 31.324 -10.189 -59.444 1.00 81.44 71 LYS A C 1
ATOM 546 O O . LYS A 1 71 ? 30.269 -9.691 -59.060 1.00 81.44 71 LYS A O 1
ATOM 551 N N . GLY A 1 72 ? 31.663 -11.451 -59.172 1.00 82.69 72 GLY A N 1
ATOM 552 C CA . GLY A 1 72 ? 30.845 -12.341 -58.345 1.00 82.69 72 GLY A CA 1
ATOM 553 C C . GLY A 1 72 ? 30.634 -11.790 -56.933 1.00 82.69 72 GLY A C 1
ATOM 554 O O . GLY A 1 72 ? 29.498 -11.713 -56.469 1.00 82.69 72 GLY A O 1
ATOM 555 N N . PHE A 1 73 ? 31.706 -11.323 -56.287 1.00 82.88 73 PHE A N 1
ATOM 556 C CA . PHE A 1 73 ? 31.629 -10.691 -54.968 1.00 82.88 73 PHE A CA 1
ATOM 557 C C . PHE A 1 73 ? 30.798 -9.408 -54.976 1.00 82.88 73 PHE A C 1
ATOM 559 O O . PHE A 1 73 ? 29.958 -9.234 -54.095 1.00 82.88 73 PHE A O 1
ATOM 566 N N . LYS A 1 74 ? 30.980 -8.531 -55.972 1.00 80.56 74 LYS A N 1
ATOM 567 C CA . LYS A 1 74 ? 30.174 -7.306 -56.100 1.00 80.56 74 LYS A CA 1
ATOM 568 C C . LYS A 1 74 ? 28.689 -7.611 -56.264 1.00 80.56 74 LYS A C 1
ATOM 570 O O . LYS A 1 74 ? 27.881 -7.009 -55.570 1.00 80.56 74 LYS A O 1
ATOM 575 N N . ASN A 1 75 ? 28.333 -8.589 -57.094 1.00 82.69 75 ASN A N 1
ATOM 576 C CA . ASN A 1 75 ? 26.934 -8.965 -57.298 1.00 82.69 75 ASN A CA 1
ATOM 577 C C . ASN A 1 75 ? 26.285 -9.484 -56.005 1.00 82.69 75 ASN A C 1
ATOM 579 O O . ASN A 1 75 ? 25.186 -9.056 -55.660 1.00 82.69 75 ASN A O 1
ATOM 583 N N . VAL A 1 76 ? 26.984 -10.350 -55.262 1.00 82.12 76 VAL A N 1
ATOM 584 C CA . VAL A 1 76 ? 26.508 -10.850 -53.960 1.00 82.12 76 VAL A CA 1
ATOM 585 C C . VAL A 1 76 ? 26.379 -9.706 -52.956 1.00 82.12 76 VAL A C 1
ATOM 587 O O . VAL A 1 76 ? 25.373 -9.606 -52.255 1.00 82.12 76 VAL A O 1
ATOM 590 N N . PHE A 1 77 ? 27.368 -8.814 -52.901 1.00 81.50 77 PHE A N 1
ATOM 591 C CA . PHE A 1 77 ? 27.339 -7.655 -52.017 1.00 81.50 77 PHE A CA 1
ATOM 592 C C . PHE A 1 77 ? 26.163 -6.720 -52.330 1.00 81.50 77 PHE A C 1
ATOM 594 O O . PHE A 1 77 ? 25.454 -6.293 -51.418 1.00 81.50 77 PHE A O 1
ATOM 601 N N . ASP A 1 78 ? 25.916 -6.441 -53.607 1.00 83.06 78 ASP A N 1
ATOM 602 C CA . ASP A 1 78 ? 24.825 -5.577 -54.051 1.00 83.06 78 ASP A CA 1
ATOM 603 C C . ASP A 1 78 ? 23.453 -6.196 -53.765 1.00 83.06 78 ASP A C 1
ATOM 605 O O . ASP A 1 78 ? 22.524 -5.489 -53.365 1.00 83.06 78 ASP A O 1
ATOM 609 N N . GLU A 1 79 ? 23.319 -7.514 -53.907 1.00 81.62 79 GLU A N 1
ATOM 610 C CA . GLU A 1 79 ? 22.089 -8.240 -53.597 1.00 81.62 79 GLU A CA 1
ATOM 611 C C . GLU A 1 79 ? 21.796 -8.256 -52.091 1.00 81.62 79 GLU A C 1
ATOM 613 O O . GLU A 1 79 ? 20.691 -7.908 -51.667 1.00 81.62 79 GLU A O 1
ATOM 618 N N . VAL A 1 80 ? 22.811 -8.523 -51.264 1.00 74.56 80 VAL A N 1
ATOM 619 C CA . VAL A 1 80 ? 22.707 -8.419 -49.800 1.00 74.56 80 VAL A CA 1
ATOM 620 C C . VAL A 1 80 ? 22.378 -6.982 -49.377 1.00 74.56 80 VAL A C 1
ATOM 622 O O . VAL A 1 80 ? 21.477 -6.760 -48.567 1.00 74.56 80 VAL A O 1
ATOM 625 N N . SER A 1 81 ? 23.048 -5.985 -49.959 1.00 75.62 81 SER A N 1
ATOM 626 C CA . SER A 1 81 ? 22.807 -4.561 -49.690 1.00 75.62 81 SER A CA 1
ATOM 627 C C . SER A 1 81 ? 21.374 -4.144 -50.038 1.00 75.62 81 SER A C 1
ATOM 629 O O . SER A 1 81 ? 20.739 -3.393 -49.289 1.00 75.62 81 SER A O 1
ATOM 631 N N . ARG A 1 82 ? 20.823 -4.671 -51.138 1.00 79.62 82 ARG A N 1
ATOM 632 C CA . ARG A 1 82 ? 19.435 -4.436 -51.553 1.00 79.62 82 ARG A CA 1
ATOM 633 C C . ARG A 1 82 ? 18.440 -5.007 -50.540 1.00 79.62 82 ARG A C 1
ATOM 635 O O . ARG A 1 82 ? 17.570 -4.268 -50.079 1.00 79.62 82 ARG A O 1
ATOM 642 N N . LEU A 1 83 ? 18.622 -6.263 -50.125 1.00 75.25 83 LEU A N 1
ATOM 643 C CA . LEU A 1 83 ? 17.760 -6.932 -49.138 1.00 75.25 83 LEU A CA 1
ATOM 644 C C . LEU A 1 83 ? 17.780 -6.236 -47.771 1.00 75.25 83 LEU A C 1
ATOM 646 O O . LEU A 1 83 ? 16.744 -6.108 -47.110 1.00 75.25 83 LEU A O 1
ATOM 650 N N . VAL A 1 84 ? 18.952 -5.748 -47.354 1.00 75.50 84 VAL A N 1
ATOM 651 C CA . VAL A 1 84 ? 19.093 -4.967 -46.120 1.00 75.50 84 VAL A CA 1
ATOM 652 C C . VAL A 1 84 ? 18.334 -3.645 -46.236 1.00 75.50 84 VAL A C 1
ATOM 654 O O . VAL A 1 84 ? 17.551 -3.315 -45.346 1.00 75.50 84 VAL A O 1
ATOM 657 N N . LYS A 1 85 ? 18.501 -2.898 -47.334 1.00 75.88 85 LYS A N 1
ATOM 658 C CA . LYS A 1 85 ? 17.827 -1.602 -47.536 1.00 75.88 85 LYS A CA 1
ATOM 659 C C . LYS A 1 85 ? 16.303 -1.716 -47.611 1.00 75.88 85 LYS A C 1
ATOM 661 O O . LYS A 1 85 ? 15.611 -0.802 -47.162 1.00 75.88 85 LYS A O 1
ATOM 666 N N . GLU A 1 86 ? 15.777 -2.815 -48.142 1.00 78.69 86 GLU A N 1
ATOM 667 C CA . GLU A 1 86 ? 14.331 -3.038 -48.235 1.00 78.69 86 GLU A CA 1
ATOM 668 C C . GLU A 1 86 ? 13.692 -3.296 -46.859 1.00 78.69 86 GLU A C 1
ATOM 670 O O . GLU A 1 86 ? 12.612 -2.782 -46.554 1.00 78.69 86 GLU A O 1
ATOM 675 N N . ASN A 1 87 ? 14.392 -4.024 -45.983 1.00 79.50 87 ASN A N 1
ATOM 676 C CA . ASN A 1 87 ? 13.858 -4.429 -44.682 1.00 79.50 87 ASN A CA 1
ATOM 677 C C . ASN A 1 87 ? 14.232 -3.488 -43.526 1.00 79.50 87 ASN A C 1
ATOM 679 O O . ASN A 1 87 ? 13.512 -3.440 -42.525 1.00 79.50 87 ASN A O 1
ATOM 683 N N . ILE A 1 88 ? 15.296 -2.685 -43.653 1.00 84.81 88 ILE A N 1
ATOM 684 C CA . ILE A 1 88 ? 15.776 -1.818 -42.565 1.00 84.81 88 ILE A CA 1
ATOM 685 C C . ILE A 1 88 ? 14.731 -0.790 -42.123 1.00 84.81 88 ILE A C 1
ATOM 687 O O . ILE A 1 88 ? 14.563 -0.565 -40.928 1.00 84.81 88 ILE A O 1
ATOM 691 N N . LYS A 1 89 ? 13.959 -0.222 -43.059 1.00 82.44 89 LYS A N 1
ATOM 692 C CA . LYS A 1 89 ? 12.910 0.760 -42.739 1.00 82.44 89 LYS A CA 1
ATOM 693 C C . LYS A 1 89 ? 11.802 0.148 -41.877 1.00 82.44 89 LYS A C 1
ATOM 695 O O . LYS A 1 89 ? 11.366 0.779 -40.918 1.00 82.44 89 LYS A O 1
ATOM 700 N N . LYS A 1 90 ? 11.388 -1.090 -42.178 1.00 84.19 90 LYS A N 1
ATOM 701 C CA . LYS A 1 90 ? 10.362 -1.823 -41.414 1.00 84.19 90 LYS A CA 1
ATOM 702 C C . LYS A 1 90 ? 10.864 -2.173 -40.014 1.00 84.19 90 LYS A C 1
ATOM 704 O O . LYS A 1 90 ? 10.139 -1.986 -39.042 1.00 84.19 90 LYS A O 1
ATOM 709 N N . VAL A 1 91 ? 12.119 -2.621 -39.906 1.00 84.12 91 VAL A N 1
ATOM 710 C CA . VAL A 1 91 ? 12.752 -2.927 -38.614 1.00 84.12 91 VAL A CA 1
ATOM 711 C C . VAL A 1 91 ? 12.857 -1.671 -37.747 1.00 84.12 91 VAL A C 1
ATOM 713 O O . VAL A 1 91 ? 12.444 -1.701 -36.590 1.00 84.12 91 VAL A O 1
ATOM 716 N N . VAL A 1 92 ? 13.337 -0.555 -38.305 1.00 87.81 92 VAL A N 1
ATOM 717 C CA . VAL A 1 92 ? 13.447 0.724 -37.584 1.00 87.81 92 VAL A CA 1
ATOM 718 C C . VAL A 1 92 ? 12.071 1.214 -37.130 1.00 87.81 92 VAL A C 1
ATOM 720 O O . VAL A 1 92 ? 11.894 1.530 -35.953 1.00 87.81 92 VAL A O 1
ATOM 723 N N . ALA A 1 93 ? 11.073 1.202 -38.019 1.00 88.88 93 ALA A N 1
ATOM 724 C CA . ALA A 1 93 ? 9.703 1.574 -37.673 1.00 88.88 93 ALA A CA 1
ATOM 725 C C . ALA A 1 93 ? 9.149 0.710 -36.526 1.00 88.88 93 ALA A C 1
ATOM 727 O O . ALA A 1 93 ? 8.641 1.247 -35.544 1.00 88.88 93 ALA A O 1
ATOM 728 N N . GLY A 1 94 ? 9.328 -0.614 -36.593 1.00 89.88 94 GLY A N 1
ATOM 729 C CA . GLY A 1 94 ? 8.913 -1.529 -35.529 1.00 89.88 94 GLY A CA 1
ATOM 730 C C . GLY A 1 94 ? 9.585 -1.227 -34.185 1.00 89.88 94 GLY A C 1
ATOM 731 O O . GLY A 1 94 ? 8.921 -1.214 -33.151 1.00 89.88 94 GLY A O 1
ATOM 732 N N . THR A 1 95 ? 10.885 -0.909 -34.182 1.00 89.00 95 THR A N 1
ATOM 733 C CA . THR A 1 95 ? 11.593 -0.548 -32.941 1.00 89.00 95 THR A CA 1
ATOM 734 C C . THR A 1 95 ? 11.096 0.759 -32.328 1.00 89.00 95 THR A C 1
ATOM 736 O O . THR A 1 95 ? 10.953 0.829 -31.109 1.00 89.00 95 THR A O 1
ATOM 739 N N . LEU A 1 96 ? 10.774 1.767 -33.144 1.00 94.94 96 LEU A N 1
ATOM 740 C CA . LEU A 1 96 ? 10.231 3.038 -32.658 1.00 94.94 96 LEU A CA 1
ATOM 741 C C . LEU A 1 96 ? 8.853 2.853 -32.016 1.00 94.94 96 LEU A C 1
ATOM 743 O O . LEU A 1 96 ? 8.594 3.426 -30.959 1.00 94.94 96 LEU A O 1
ATOM 747 N N . VAL A 1 97 ? 8.004 2.001 -32.600 1.00 96.81 97 VAL A N 1
ATOM 748 C CA . VAL A 1 97 ? 6.696 1.658 -32.022 1.00 96.81 97 VAL A CA 1
ATOM 749 C C . VAL A 1 97 ? 6.863 0.991 -30.655 1.00 96.81 97 VAL A C 1
ATOM 751 O O . VAL A 1 97 ? 6.210 1.393 -29.696 1.00 96.81 97 VAL A O 1
ATOM 754 N N . ILE A 1 98 ? 7.776 0.021 -30.529 1.00 95.06 98 ILE A N 1
ATOM 755 C CA . ILE A 1 98 ? 8.042 -0.659 -29.250 1.00 95.06 98 ILE A CA 1
ATOM 756 C C . ILE A 1 98 ? 8.543 0.334 -28.191 1.00 95.06 98 ILE A C 1
ATOM 758 O O . ILE A 1 98 ? 8.073 0.302 -27.055 1.00 95.06 98 ILE A O 1
ATOM 762 N N . ILE A 1 99 ? 9.459 1.238 -28.553 1.00 96.00 99 ILE A N 1
ATOM 763 C CA . ILE A 1 99 ? 9.951 2.284 -27.643 1.00 96.00 99 ILE A CA 1
ATOM 764 C C . ILE A 1 99 ? 8.796 3.189 -27.198 1.00 96.00 99 ILE A C 1
ATOM 766 O O . ILE A 1 99 ? 8.650 3.441 -26.003 1.00 96.00 99 ILE A O 1
ATOM 770 N N . GLY A 1 100 ? 7.940 3.617 -28.129 1.00 95.81 100 GLY A N 1
ATOM 771 C CA . GLY A 1 100 ? 6.755 4.418 -27.823 1.00 95.81 100 GLY A CA 1
ATOM 772 C C . GLY A 1 100 ? 5.808 3.725 -26.840 1.00 95.81 100 GLY A C 1
ATOM 773 O O . GLY A 1 100 ? 5.365 4.348 -25.878 1.00 95.81 100 GLY A O 1
ATOM 774 N N . LEU A 1 101 ? 5.559 2.422 -27.015 1.00 97.75 101 LEU A N 1
ATOM 775 C CA . LEU A 1 101 ? 4.737 1.634 -26.088 1.00 97.75 101 LEU A CA 1
ATOM 776 C C . LEU A 1 101 ? 5.362 1.541 -24.691 1.00 97.75 101 LEU A C 1
ATOM 778 O O . LEU A 1 101 ? 4.657 1.687 -23.695 1.00 97.75 101 LEU A O 1
ATOM 782 N N . ILE A 1 102 ? 6.680 1.344 -24.596 1.00 97.06 102 ILE A N 1
ATOM 783 C CA . ILE A 1 102 ? 7.386 1.310 -23.306 1.00 97.06 102 ILE A CA 1
ATOM 784 C C . ILE A 1 102 ? 7.269 2.662 -22.591 1.00 97.06 102 ILE A C 1
ATOM 786 O O . ILE A 1 102 ? 6.957 2.702 -21.399 1.00 97.06 102 ILE A O 1
ATOM 790 N N . VAL A 1 103 ? 7.471 3.765 -23.318 1.00 97.88 103 VAL A N 1
ATOM 791 C CA . VAL A 1 103 ? 7.314 5.124 -22.781 1.00 97.88 103 VAL A CA 1
ATOM 792 C C . VAL A 1 103 ? 5.876 5.355 -22.318 1.00 97.88 103 VAL A C 1
ATOM 794 O O . VAL A 1 103 ? 5.668 5.839 -21.208 1.00 97.88 103 VAL A O 1
ATOM 797 N N . LEU A 1 104 ? 4.880 4.941 -23.104 1.00 97.75 104 LEU A N 1
ATOM 798 C CA . LEU A 1 104 ? 3.468 5.061 -22.742 1.00 97.75 104 LEU A CA 1
ATOM 799 C C . LEU A 1 104 ? 3.138 4.301 -21.450 1.00 97.75 104 LEU A C 1
ATOM 801 O O . LEU A 1 104 ? 2.490 4.855 -20.564 1.00 97.75 104 LEU A O 1
ATOM 805 N N . VAL A 1 105 ? 3.614 3.059 -21.304 1.00 97.94 105 VAL A N 1
ATOM 806 C CA . VAL A 1 105 ? 3.410 2.274 -20.074 1.00 97.94 105 VAL A CA 1
ATOM 807 C C . VAL A 1 105 ? 4.072 2.951 -18.872 1.00 97.94 105 VAL A C 1
ATOM 809 O O . VAL A 1 105 ? 3.488 2.981 -17.786 1.00 97.94 105 VAL A O 1
ATOM 812 N N . TYR A 1 106 ? 5.267 3.520 -19.045 1.00 98.00 106 TYR A N 1
ATOM 813 C CA . TYR A 1 106 ? 5.949 4.262 -17.984 1.00 98.00 106 TYR A CA 1
ATOM 814 C C . TYR A 1 106 ? 5.160 5.509 -17.557 1.00 98.00 106 TYR A C 1
ATOM 816 O O . TYR A 1 106 ? 4.930 5.703 -16.362 1.00 98.00 106 TYR A O 1
ATOM 824 N N . LEU A 1 107 ? 4.686 6.308 -18.519 1.00 97.44 107 LEU A N 1
ATOM 825 C CA . LEU A 1 107 ? 3.865 7.494 -18.258 1.00 97.44 107 LEU A CA 1
ATOM 826 C C . LEU A 1 107 ? 2.543 7.130 -17.575 1.00 97.44 107 LEU A C 1
ATOM 828 O O . LEU A 1 107 ? 2.158 7.788 -16.613 1.00 97.44 107 LEU A O 1
ATOM 832 N N . LEU A 1 108 ? 1.886 6.047 -18.001 1.00 97.62 108 LEU A N 1
ATOM 833 C CA . LEU A 1 108 ? 0.657 5.571 -17.367 1.00 97.62 108 LEU A CA 1
ATOM 834 C C . LEU A 1 108 ? 0.902 5.165 -15.908 1.00 97.62 108 LEU A C 1
ATOM 836 O O . LEU A 1 108 ? 0.158 5.577 -15.023 1.00 97.62 108 LEU A O 1
ATOM 840 N N . ARG A 1 109 ? 1.972 4.408 -15.627 1.00 97.06 109 ARG A N 1
ATOM 841 C CA . ARG A 1 109 ? 2.348 4.053 -14.246 1.00 97.06 109 ARG A CA 1
ATOM 842 C C . ARG A 1 109 ? 2.667 5.286 -13.405 1.00 97.06 109 ARG A C 1
ATOM 844 O O . ARG A 1 109 ? 2.269 5.341 -12.245 1.00 97.06 109 ARG A O 1
ATOM 851 N N . SER A 1 110 ? 3.375 6.257 -13.979 1.00 96.00 110 SER A N 1
ATOM 852 C CA . SER A 1 110 ? 3.679 7.528 -13.318 1.00 96.00 110 SER A CA 1
ATOM 853 C C . SER A 1 110 ? 2.399 8.299 -12.977 1.00 96.00 110 SER A C 1
ATOM 855 O O . SER A 1 110 ? 2.226 8.722 -11.836 1.00 96.00 110 SER A O 1
ATOM 857 N N . TYR A 1 111 ? 1.459 8.387 -13.919 1.00 96.19 111 TYR A N 1
ATOM 858 C CA . TYR A 1 111 ? 0.168 9.040 -13.721 1.00 96.19 111 TYR A CA 1
ATOM 859 C C . TYR A 1 111 ? -0.685 8.357 -12.643 1.00 96.19 111 TYR A C 1
ATOM 861 O O . TYR A 1 111 ? -1.251 9.035 -11.787 1.00 96.19 111 TYR A O 1
ATOM 869 N N . LEU A 1 112 ? -0.750 7.021 -12.641 1.00 93.62 112 LEU A N 1
ATOM 870 C CA . LEU A 1 112 ? -1.496 6.268 -11.628 1.00 93.62 112 LEU A CA 1
ATOM 871 C C . LEU A 1 112 ? -0.935 6.503 -10.218 1.00 93.62 112 LEU A C 1
ATOM 873 O O . LEU A 1 112 ? -1.709 6.792 -9.309 1.00 93.62 112 LEU A O 1
ATOM 877 N N . LYS A 1 113 ? 0.396 6.483 -10.058 1.00 92.69 113 LYS A N 1
ATOM 878 C CA . LYS A 1 113 ? 1.053 6.815 -8.781 1.00 92.69 113 LYS A CA 1
ATOM 879 C C . LYS A 1 113 ? 0.759 8.245 -8.331 1.00 92.69 113 LYS A C 1
ATOM 881 O O . LYS A 1 113 ? 0.478 8.477 -7.162 1.00 92.69 113 LYS A O 1
ATOM 886 N N . PHE A 1 114 ? 0.798 9.200 -9.260 1.00 91.56 114 PHE A N 1
ATOM 887 C CA . PHE A 1 114 ? 0.487 10.598 -8.961 1.00 91.56 114 PHE A CA 1
ATOM 888 C C . PHE A 1 114 ? -0.964 10.775 -8.492 1.00 91.56 114 PHE A C 1
ATOM 890 O O . PHE A 1 114 ? -1.236 11.522 -7.552 1.00 91.56 114 PHE A O 1
ATOM 897 N N . LYS A 1 115 ? -1.905 10.063 -9.123 1.00 90.38 115 LYS A N 1
ATOM 898 C CA . LYS A 1 115 ? -3.316 10.070 -8.725 1.00 90.38 115 LYS A CA 1
ATOM 899 C C . LYS A 1 115 ? -3.509 9.499 -7.318 1.00 90.38 115 LYS A C 1
ATOM 901 O O . LYS A 1 115 ? -4.192 10.121 -6.511 1.00 90.38 115 LYS A O 1
ATOM 906 N N . GLU A 1 116 ? -2.904 8.349 -7.031 1.00 88.81 116 GLU A N 1
ATOM 907 C CA . GLU A 1 116 ? -2.966 7.685 -5.722 1.00 88.81 116 GLU A CA 1
ATOM 908 C C . GLU A 1 116 ? -2.407 8.578 -4.608 1.00 88.81 116 GLU A C 1
ATOM 910 O O . GLU A 1 116 ? -3.055 8.782 -3.583 1.00 88.81 116 GLU A O 1
ATOM 915 N N . GLN A 1 117 ? -1.252 9.207 -4.846 1.00 89.56 117 GLN A N 1
ATOM 916 C CA . GLN A 1 117 ? -0.641 10.125 -3.888 1.00 89.56 117 GLN A CA 1
ATOM 917 C C . GLN A 1 117 ? -1.559 11.311 -3.556 1.00 89.56 117 GLN A C 1
ATOM 919 O O . GLN A 1 117 ? -1.697 11.684 -2.392 1.00 89.56 117 GLN A O 1
ATOM 924 N N . LYS A 1 118 ? -2.234 11.874 -4.563 1.00 88.62 118 LYS A N 1
ATOM 925 C CA . LYS A 1 118 ? -3.151 13.001 -4.366 1.00 88.62 118 LYS A CA 1
ATOM 926 C C . LYS A 1 118 ? -4.380 12.627 -3.533 1.00 88.62 118 LYS A C 1
ATOM 928 O O . LYS A 1 118 ? -4.838 13.442 -2.734 1.00 88.62 118 LYS A O 1
ATOM 933 N N . GLU A 1 119 ? -4.921 11.424 -3.711 1.00 88.12 119 GLU A N 1
ATOM 934 C CA . GLU A 1 119 ? -6.028 10.925 -2.882 1.00 88.12 119 GLU A CA 1
ATOM 935 C C . GLU A 1 119 ? -5.570 10.658 -1.445 1.00 88.12 119 GLU A C 1
ATOM 937 O O . GLU A 1 119 ? -6.226 11.097 -0.501 1.00 88.12 119 GLU A O 1
ATOM 942 N N . ARG A 1 120 ? -4.388 10.061 -1.262 1.00 87.69 120 ARG A N 1
ATOM 943 C CA . ARG A 1 120 ? -3.799 9.872 0.068 1.00 87.69 120 ARG A CA 1
ATOM 944 C C . ARG A 1 120 ? -3.624 11.198 0.809 1.00 87.69 120 ARG A C 1
ATOM 946 O O . ARG A 1 120 ? -4.030 11.318 1.961 1.00 87.69 120 ARG A O 1
ATOM 953 N N . GLU A 1 121 ? -3.079 12.219 0.149 1.00 89.88 121 GLU A N 1
ATOM 954 C CA . GLU A 1 121 ? -2.931 13.558 0.734 1.00 89.88 121 GLU A CA 1
ATOM 955 C C . GLU A 1 121 ? -4.276 14.173 1.131 1.00 89.88 121 GLU A C 1
ATOM 957 O O . GLU A 1 121 ? -4.395 14.760 2.206 1.00 89.88 121 GLU A O 1
ATOM 962 N N . ARG A 1 122 ? -5.305 14.025 0.290 1.00 89.81 122 ARG A N 1
ATOM 963 C CA . ARG A 1 122 ? -6.661 14.480 0.620 1.00 89.81 122 ARG A CA 1
ATOM 964 C C . ARG A 1 122 ? -7.185 13.783 1.870 1.00 89.81 122 ARG A C 1
ATOM 966 O O . ARG A 1 122 ? -7.773 14.449 2.716 1.00 89.81 122 ARG A O 1
ATOM 973 N N . GLY A 1 123 ? -6.950 12.482 2.009 1.00 86.88 123 GLY A N 1
ATOM 974 C CA . GLY A 1 123 ? -7.467 11.722 3.139 1.00 86.88 123 GLY A CA 1
ATOM 975 C C . GLY A 1 123 ? -6.761 12.069 4.428 1.00 86.88 123 GLY A C 1
ATOM 976 O O . GLY A 1 123 ? -7.414 12.247 5.452 1.00 86.88 123 GLY A O 1
ATOM 977 N N . LEU A 1 124 ? -5.443 12.247 4.375 1.00 88.12 124 LEU A N 1
ATOM 978 C CA . LEU A 1 124 ? -4.681 12.705 5.530 1.00 88.12 124 LEU A CA 1
ATOM 979 C C . LEU A 1 124 ? -5.154 14.092 5.989 1.00 88.12 124 LEU A C 1
ATOM 981 O O . LEU A 1 124 ? -5.360 14.290 7.183 1.00 88.12 124 LEU A O 1
ATOM 985 N N . ARG A 1 125 ? -5.433 15.012 5.054 1.00 87.62 125 ARG A N 1
ATOM 986 C CA . ARG A 1 125 ? -6.054 16.310 5.379 1.00 87.62 125 ARG A CA 1
ATOM 987 C C . ARG A 1 125 ? -7.451 16.154 5.977 1.00 87.62 125 ARG A C 1
ATOM 989 O O . ARG A 1 125 ? -7.808 16.899 6.878 1.00 87.62 125 ARG A O 1
ATOM 996 N N . ALA A 1 126 ? -8.248 15.199 5.504 1.00 85.69 126 ALA A N 1
ATOM 997 C CA . ALA A 1 126 ? -9.571 14.943 6.066 1.00 85.69 126 ALA A CA 1
ATOM 998 C C . ALA A 1 126 ? -9.493 14.432 7.515 1.00 85.69 126 ALA A C 1
ATOM 1000 O O . ALA A 1 126 ? -10.281 14.867 8.353 1.00 85.69 126 ALA A O 1
ATOM 1001 N N . LEU A 1 127 ? -8.521 13.567 7.832 1.00 85.75 127 LEU A N 1
ATOM 1002 C CA . LEU A 1 127 ? -8.249 13.144 9.211 1.00 85.75 127 LEU A CA 1
ATOM 1003 C C . LEU A 1 127 ? -7.817 14.319 10.100 1.00 85.75 127 LEU A C 1
ATOM 1005 O O . LEU A 1 127 ? -8.237 14.392 11.253 1.00 85.75 127 LEU A O 1
ATOM 1009 N N . GLU A 1 128 ? -7.001 15.229 9.562 1.00 85.00 128 GLU A N 1
ATOM 1010 C CA . GLU A 1 128 ? -6.546 16.440 10.254 1.00 85.00 128 GLU A CA 1
ATOM 1011 C C . GLU A 1 128 ? -7.706 17.406 10.537 1.00 85.00 128 GLU A C 1
ATOM 1013 O O . GLU A 1 128 ? -7.860 17.858 11.667 1.00 85.00 128 GLU A O 1
ATOM 1018 N N . ILE A 1 129 ? -8.586 17.648 9.558 1.00 77.69 129 ILE A N 1
ATOM 1019 C CA . ILE A 1 129 ? -9.799 18.471 9.725 1.00 77.69 129 ILE A CA 1
ATOM 1020 C C . ILE A 1 129 ? -10.729 17.886 10.795 1.00 77.69 129 ILE A C 1
ATOM 1022 O O . ILE A 1 129 ? -11.331 18.629 11.567 1.00 77.69 129 ILE A O 1
ATOM 1026 N N . LEU A 1 130 ? -10.846 16.557 10.855 1.00 81.00 130 LEU A N 1
ATOM 1027 C CA . LEU A 1 130 ? -11.617 15.860 11.891 1.00 81.00 130 LEU A CA 1
ATOM 1028 C C . LEU A 1 130 ? -10.896 15.779 13.238 1.00 81.00 130 LEU A C 1
ATOM 1030 O O . LEU A 1 130 ? -11.480 15.300 14.207 1.00 81.00 130 LEU A O 1
ATOM 1034 N N . ASN A 1 131 ? -9.636 16.208 13.287 1.00 86.06 131 ASN A N 1
ATOM 1035 C CA . ASN A 1 131 ? -8.782 16.167 14.459 1.00 86.06 131 ASN A CA 1
ATOM 1036 C C . ASN A 1 131 ? -8.773 14.781 15.134 1.00 86.06 131 ASN A C 1
ATOM 1038 O O . ASN A 1 131 ? -8.858 14.657 16.356 1.00 86.06 131 ASN A O 1
ATOM 1042 N N . ILE A 1 132 ? -8.690 13.715 14.322 1.00 85.00 132 ILE A N 1
ATOM 1043 C CA . ILE A 1 132 ? -8.806 12.315 14.779 1.00 85.00 132 ILE A CA 1
ATOM 1044 C C . ILE A 1 132 ? -7.811 11.974 15.901 1.00 85.00 132 ILE A C 1
ATOM 1046 O O . ILE A 1 132 ? -8.079 11.118 16.744 1.00 85.00 132 ILE A O 1
ATOM 1050 N N . ASP A 1 133 ? -6.666 12.649 15.941 1.00 85.19 133 ASP A N 1
ATOM 1051 C CA . ASP A 1 133 ? -5.650 12.404 16.961 1.00 85.19 133 ASP A CA 1
ATOM 1052 C C . ASP A 1 133 ? -5.982 13.065 18.312 1.00 85.19 133 ASP A C 1
ATOM 1054 O O . ASP A 1 133 ? -5.479 12.608 19.345 1.00 85.19 133 ASP A O 1
ATOM 1058 N N . SER A 1 134 ? -6.855 14.081 18.334 1.00 85.88 134 SER A N 1
ATOM 1059 C CA . SER A 1 134 ? -7.251 14.803 19.551 1.00 85.88 134 SER A CA 1
ATOM 1060 C C . SER A 1 134 ? -8.606 14.390 20.120 1.00 85.88 134 SER A C 1
ATOM 1062 O O . SER A 1 134 ? -8.901 14.751 21.259 1.00 85.88 134 SER A O 1
ATOM 1064 N N . ILE A 1 135 ? -9.459 13.720 19.342 1.00 86.88 135 ILE A N 1
ATOM 1065 C CA . ILE A 1 135 ? -10.757 13.262 19.850 1.00 86.88 135 ILE A CA 1
ATOM 1066 C C . ILE A 1 135 ? -10.565 12.174 20.911 1.00 86.88 135 ILE A C 1
ATOM 1068 O O . ILE A 1 135 ? -9.549 11.465 20.955 1.00 86.88 135 ILE A O 1
ATOM 1072 N N . SER A 1 136 ? -11.549 12.039 21.795 1.00 87.94 136 SER A N 1
ATOM 1073 C CA . SER A 1 136 ? -11.532 11.002 22.822 1.00 87.94 136 SER A CA 1
ATOM 1074 C C . SER A 1 136 ? -11.559 9.600 22.198 1.00 87.94 136 SER A C 1
ATOM 1076 O O . SER A 1 136 ? -11.988 9.396 21.061 1.00 87.94 136 SER A O 1
ATOM 1078 N N . ARG A 1 137 ? -11.112 8.593 22.961 1.00 84.50 137 ARG A N 1
ATOM 1079 C CA . ARG A 1 137 ? -11.162 7.186 22.525 1.00 84.50 137 ARG A CA 1
ATOM 1080 C C . ARG A 1 137 ? -12.587 6.780 22.123 1.00 84.50 137 ARG A C 1
ATOM 1082 O O . ARG A 1 137 ? -12.767 6.206 21.057 1.00 84.50 137 ARG A O 1
ATOM 1089 N N . THR A 1 138 ? -13.582 7.138 22.931 1.00 85.56 138 THR A N 1
ATOM 1090 C CA . THR A 1 138 ? -14.995 6.824 22.680 1.00 85.56 138 THR A CA 1
ATOM 1091 C C . THR A 1 138 ? -15.529 7.511 21.422 1.00 85.56 138 THR A C 1
ATOM 1093 O O . THR A 1 138 ? -16.243 6.890 20.639 1.00 85.56 138 THR A O 1
ATOM 1096 N N . GLU A 1 139 ? -15.168 8.774 21.178 1.00 89.12 139 GLU A N 1
ATOM 1097 C CA . GLU A 1 139 ? -15.542 9.466 19.936 1.00 89.12 139 GLU A CA 1
ATOM 1098 C C . GLU A 1 139 ? -14.907 8.812 18.709 1.00 89.12 139 GLU A C 1
ATOM 1100 O O . GLU A 1 139 ? -15.582 8.638 17.694 1.00 89.12 139 GLU A O 1
ATOM 1105 N N . PHE A 1 140 ? -13.639 8.405 18.808 1.00 90.12 140 PHE A N 1
ATOM 1106 C CA . PHE A 1 140 ? -12.956 7.694 17.732 1.00 90.12 140 PHE A CA 1
ATOM 1107 C C . PHE A 1 140 ? -13.623 6.349 17.425 1.00 90.12 140 PHE A C 1
ATOM 1109 O O . PHE A 1 140 ? -13.899 6.051 16.263 1.00 90.12 140 PHE A O 1
ATOM 1116 N N . GLU A 1 141 ? -13.948 5.568 18.455 1.00 89.69 141 GLU A N 1
ATOM 1117 C CA . GLU A 1 141 ? -14.664 4.297 18.311 1.00 89.69 141 GLU A CA 1
ATOM 1118 C C . GLU A 1 141 ? -16.028 4.493 17.637 1.00 89.69 141 GLU A C 1
ATOM 1120 O O . GLU A 1 141 ? -16.317 3.852 16.625 1.00 89.69 141 GLU A O 1
ATOM 1125 N N . ASN A 1 142 ? -16.828 5.451 18.115 1.00 89.50 142 ASN A N 1
ATOM 1126 C CA . ASN A 1 142 ? -18.123 5.791 17.520 1.00 89.50 142 ASN A CA 1
ATOM 1127 C C . ASN A 1 142 ? -17.999 6.248 16.060 1.00 89.50 142 ASN A C 1
ATOM 1129 O O . ASN A 1 142 ? -18.839 5.919 15.217 1.00 89.50 142 ASN A O 1
ATOM 1133 N N . TYR A 1 143 ? -16.947 6.997 15.737 1.00 91.19 143 TYR A N 1
ATOM 1134 C CA . TYR A 1 143 ? -16.687 7.431 14.373 1.00 91.19 143 TYR A CA 1
ATOM 1135 C C . TYR A 1 143 ? -16.361 6.246 13.452 1.00 91.19 143 TYR A C 1
ATOM 1137 O O . TYR A 1 143 ? -16.938 6.125 12.370 1.00 91.19 143 TYR A O 1
ATOM 1145 N N . VAL A 1 144 ? -15.514 5.319 13.902 1.00 93.06 144 VAL A N 1
ATOM 1146 C CA . VAL A 1 144 ? -15.177 4.098 13.157 1.00 93.06 144 VAL A CA 1
ATOM 1147 C C . VAL A 1 144 ? -16.402 3.197 12.954 1.00 93.06 144 VAL A C 1
ATOM 1149 O O . VAL A 1 144 ? -16.569 2.659 11.860 1.00 93.06 144 VAL A O 1
ATOM 1152 N N . ILE A 1 145 ? -17.311 3.092 13.933 1.00 91.69 145 ILE A N 1
ATOM 1153 C CA . ILE A 1 145 ? -18.592 2.372 13.773 1.00 91.69 145 ILE A CA 1
ATOM 1154 C C . ILE A 1 145 ? -19.387 2.934 12.590 1.00 91.69 145 ILE A C 1
ATOM 1156 O O . ILE A 1 145 ? -19.877 2.180 11.742 1.00 91.69 145 ILE A O 1
ATOM 1160 N N . ARG A 1 146 ? -19.496 4.266 12.495 1.00 92.75 146 ARG A N 1
ATOM 1161 C CA . ARG A 1 146 ? -20.192 4.935 11.384 1.00 92.75 146 ARG A CA 1
ATOM 1162 C C . ARG A 1 146 ? -19.508 4.676 10.043 1.00 92.75 146 ARG A C 1
ATOM 1164 O O . ARG A 1 146 ? -20.204 4.400 9.066 1.00 92.75 146 ARG A O 1
ATOM 1171 N N . LEU A 1 147 ? -18.173 4.705 9.997 1.00 93.94 147 LEU A N 1
ATOM 1172 C CA . LEU A 1 147 ? -17.409 4.374 8.789 1.00 93.94 147 LEU A CA 1
ATOM 1173 C C . LEU A 1 147 ? -17.650 2.928 8.344 1.00 93.94 147 LEU A C 1
ATOM 1175 O O . LEU A 1 147 ? -17.951 2.689 7.177 1.00 93.94 147 LEU A O 1
ATOM 1179 N N . LEU A 1 148 ? -17.565 1.960 9.259 1.00 94.62 148 LEU A N 1
ATOM 1180 C CA . LEU A 1 148 ? -17.832 0.552 8.954 1.00 94.62 148 LEU A CA 1
ATOM 1181 C C . LEU A 1 148 ? -19.260 0.361 8.435 1.00 94.62 148 LEU A C 1
ATOM 1183 O O . LEU A 1 148 ? -19.467 -0.300 7.415 1.00 94.62 148 LEU A O 1
ATOM 1187 N N . THR A 1 149 ? -20.232 1.005 9.078 1.00 93.62 149 THR A N 1
ATOM 1188 C CA . THR A 1 149 ? -21.640 0.957 8.665 1.00 93.62 149 THR A CA 1
ATOM 1189 C C . THR A 1 149 ? -21.820 1.507 7.251 1.00 93.62 149 THR A C 1
ATOM 1191 O O . THR A 1 149 ? -22.431 0.857 6.404 1.00 93.62 149 THR A O 1
ATOM 1194 N N . HIS A 1 150 ? -21.211 2.658 6.944 1.00 93.00 150 HIS A N 1
ATOM 1195 C CA . HIS A 1 150 ? -21.217 3.235 5.597 1.00 93.00 150 HIS A CA 1
ATOM 1196 C C . HIS A 1 150 ? -20.583 2.314 4.550 1.00 93.00 150 HIS A C 1
ATOM 1198 O O . HIS A 1 150 ? -21.053 2.221 3.418 1.00 93.00 150 HIS A O 1
ATOM 1204 N N . ARG A 1 151 ? -19.543 1.573 4.939 1.00 93.75 151 ARG A N 1
ATOM 1205 C CA . ARG A 1 151 ? -18.882 0.575 4.089 1.00 93.75 151 ARG A CA 1
ATOM 1206 C C . ARG A 1 151 ? -19.658 -0.741 3.983 1.00 93.75 151 ARG A C 1
ATOM 1208 O O . ARG A 1 151 ? -19.132 -1.703 3.414 1.00 93.75 151 ARG A O 1
ATOM 1215 N N . GLY A 1 152 ? -20.887 -0.798 4.495 1.00 94.62 152 GLY A N 1
ATOM 1216 C CA . GLY A 1 152 ? -21.808 -1.923 4.354 1.00 94.62 152 GLY A CA 1
ATOM 1217 C C . GLY A 1 152 ? -21.626 -3.031 5.389 1.00 94.62 152 GLY A C 1
ATOM 1218 O O . GLY A 1 152 ? -22.090 -4.146 5.158 1.00 94.62 152 GLY A O 1
ATOM 1219 N N . PHE A 1 153 ? -20.937 -2.767 6.501 1.00 95.50 153 PHE A N 1
ATOM 1220 C CA . PHE A 1 153 ? -20.915 -3.695 7.629 1.00 95.50 153 PHE A CA 1
ATOM 1221 C C . PHE A 1 153 ? -22.169 -3.519 8.490 1.00 95.50 153 PHE A C 1
ATOM 1223 O O . PHE A 1 153 ? -22.580 -2.400 8.790 1.00 95.50 153 PHE A O 1
ATOM 1230 N N . LYS A 1 154 ? -22.748 -4.630 8.944 1.00 94.19 154 LYS A N 1
ATOM 1231 C CA . LYS A 1 154 ? -23.716 -4.634 10.046 1.00 94.19 154 LYS A CA 1
ATOM 1232 C C . LYS A 1 154 ? -22.936 -4.753 11.350 1.00 94.19 154 LYS A C 1
ATOM 1234 O O . LYS A 1 154 ? -22.317 -5.790 11.583 1.00 94.19 154 LYS A O 1
ATOM 1239 N N . VAL A 1 155 ? -22.915 -3.690 12.146 1.00 91.00 155 VAL A N 1
ATOM 1240 C CA . VAL A 1 155 ? -22.158 -3.636 13.402 1.00 91.00 155 VAL A CA 1
ATOM 1241 C C . VAL A 1 155 ? -23.074 -4.001 14.566 1.00 91.00 155 VAL A C 1
ATOM 1243 O O . VAL A 1 155 ? -24.129 -3.400 14.746 1.00 91.00 155 VAL A O 1
ATOM 1246 N N . GLU A 1 156 ? -22.659 -4.990 15.348 1.00 83.69 156 GLU A N 1
ATOM 1247 C CA . GLU A 1 156 ? -23.247 -5.377 16.626 1.00 83.69 156 GLU A CA 1
ATOM 1248 C C . GLU A 1 156 ? -22.264 -4.922 17.711 1.00 83.69 156 GLU A C 1
ATOM 1250 O O . GLU A 1 156 ? -21.178 -5.489 17.867 1.00 83.69 156 GLU A O 1
ATOM 1255 N N . THR A 1 157 ? -22.605 -3.847 18.424 1.00 67.38 157 THR A N 1
ATOM 1256 C CA . THR A 1 157 ? -21.815 -3.398 19.574 1.00 67.38 157 THR A CA 1
ATOM 1257 C C . THR A 1 157 ? -21.911 -4.456 20.662 1.00 67.38 157 THR A C 1
ATOM 1259 O O . THR A 1 157 ? -23.006 -4.774 21.123 1.00 67.38 157 THR A O 1
ATOM 1262 N N . THR A 1 158 ? -20.774 -5.021 21.053 1.00 64.69 158 THR A N 1
ATOM 1263 C CA . THR A 1 158 ? -20.679 -5.831 22.267 1.00 64.69 158 THR A CA 1
ATOM 1264 C C . THR A 1 158 ? -20.872 -4.918 23.470 1.00 64.69 158 THR A C 1
ATOM 1266 O O . THR A 1 158 ? -20.389 -3.785 23.447 1.00 64.69 158 THR A O 1
ATOM 1269 N N . ASP A 1 159 ? -21.591 -5.380 24.497 1.00 57.53 159 ASP A N 1
ATOM 1270 C CA . ASP A 1 159 ? -21.759 -4.615 25.733 1.00 57.53 159 ASP A CA 1
ATOM 1271 C C . ASP A 1 159 ? -20.389 -4.119 26.216 1.00 57.53 159 ASP A C 1
ATOM 1273 O O . ASP A 1 159 ? -19.428 -4.889 26.307 1.00 57.53 159 ASP A O 1
ATOM 1277 N N . ALA A 1 160 ? -20.303 -2.815 26.493 1.00 49.31 160 ALA A N 1
ATOM 1278 C CA . ALA A 1 160 ? -19.078 -2.072 26.808 1.00 49.31 160 ALA A CA 1
ATOM 1279 C C . ALA A 1 160 ? -18.325 -2.569 28.067 1.00 49.31 160 ALA A C 1
ATOM 1281 O O . ALA A 1 160 ? -17.326 -1.983 28.474 1.00 49.31 160 ALA A O 1
ATOM 1282 N N . THR A 1 161 ? -18.808 -3.641 28.692 1.00 44.06 161 THR A N 1
ATOM 1283 C CA . THR A 1 161 ? -18.284 -4.311 29.884 1.00 44.06 161 THR A CA 1
ATOM 1284 C C . THR A 1 161 ? -17.364 -5.503 29.581 1.00 44.06 161 THR A C 1
ATOM 1286 O O . THR A 1 161 ? -16.874 -6.136 30.515 1.00 44.06 161 THR A O 1
ATOM 1289 N N . LEU A 1 162 ? -17.093 -5.830 28.312 1.00 46.53 162 LEU A N 1
ATOM 1290 C CA . LEU A 1 162 ? -16.188 -6.927 27.937 1.00 46.53 162 LEU A CA 1
ATOM 1291 C C . LEU A 1 162 ? -14.735 -6.438 27.818 1.00 46.53 162 LEU A C 1
ATOM 1293 O O . LEU A 1 162 ? -14.235 -6.108 26.747 1.00 46.53 162 LEU A O 1
ATOM 1297 N N . ASP A 1 163 ? -14.068 -6.439 28.968 1.00 51.06 163 ASP A N 1
ATOM 1298 C CA . ASP A 1 163 ? -12.684 -6.048 29.290 1.00 51.06 163 ASP A CA 1
ATOM 1299 C C . ASP A 1 163 ? -11.578 -6.893 28.592 1.00 51.06 163 ASP A C 1
ATOM 1301 O O . ASP A 1 163 ? -10.573 -7.273 29.187 1.00 51.06 163 A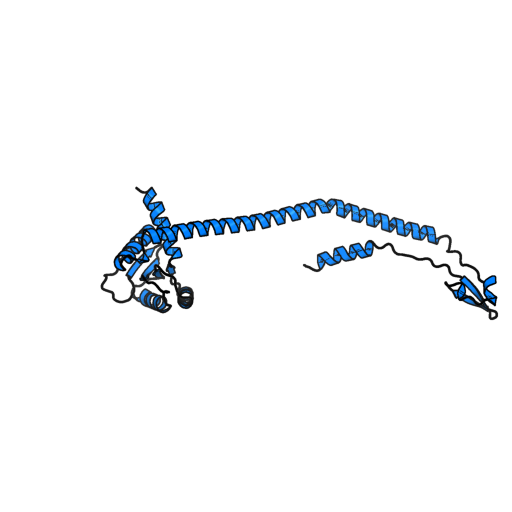SP A O 1
ATOM 1305 N N . LEU A 1 164 ? -11.779 -7.279 27.325 1.00 55.06 164 LEU A N 1
ATOM 1306 C CA . LEU A 1 164 ? -10.970 -8.289 26.616 1.00 55.06 164 LEU A CA 1
ATOM 1307 C C . LEU A 1 164 ? -10.404 -7.816 25.266 1.00 55.06 164 LEU A C 1
ATOM 1309 O O . LEU A 1 164 ? -9.855 -8.614 24.510 1.00 55.06 164 LEU A O 1
ATOM 1313 N N . GLY A 1 165 ? -10.508 -6.522 24.959 1.00 67.06 165 GLY A N 1
ATOM 1314 C CA . GLY A 1 165 ? -9.842 -5.916 23.802 1.00 67.06 165 GLY A CA 1
ATOM 1315 C C . GLY A 1 165 ? -10.575 -6.029 22.459 1.00 67.06 165 GLY A C 1
ATOM 1316 O O . GLY A 1 165 ? -10.042 -5.546 21.468 1.00 67.06 165 GLY A O 1
ATOM 1317 N N . ILE A 1 166 ? -11.787 -6.595 22.395 1.00 79.44 166 ILE A N 1
ATOM 1318 C CA . ILE A 1 166 ? -12.673 -6.476 21.221 1.00 79.44 166 ILE A CA 1
ATOM 1319 C C . ILE A 1 166 ? -13.679 -5.360 21.485 1.00 79.44 166 ILE A C 1
ATOM 1321 O O . ILE A 1 166 ? -14.385 -5.388 22.489 1.00 79.44 166 ILE A O 1
ATOM 1325 N N . ASN A 1 167 ? -13.768 -4.400 20.567 1.00 83.19 167 ASN A N 1
ATOM 1326 C CA . ASN A 1 167 ? -14.710 -3.290 20.685 1.00 83.19 167 ASN A CA 1
ATOM 1327 C C . ASN A 1 167 ? -16.095 -3.654 20.137 1.00 83.19 167 ASN A 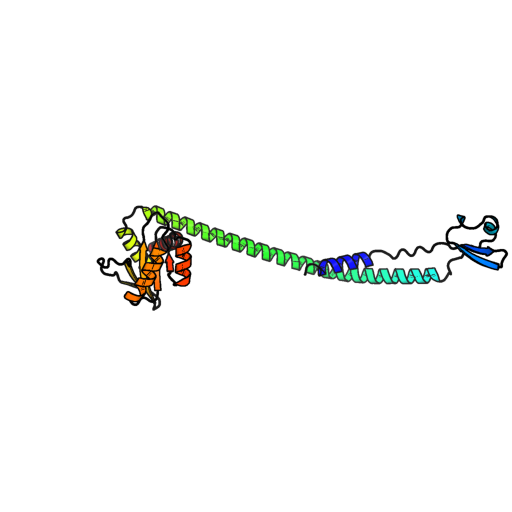C 1
ATOM 1329 O O . ASN A 1 167 ? -17.103 -3.171 20.646 1.00 83.19 167 ASN A O 1
ATOM 1333 N N . MET A 1 168 ? -16.157 -4.464 19.075 1.00 89.19 168 MET A N 1
ATOM 1334 C CA . MET A 1 168 ? -17.418 -4.830 18.424 1.00 89.19 168 MET A CA 1
ATOM 1335 C C . MET A 1 168 ? -17.293 -6.066 17.540 1.00 89.19 168 MET A C 1
ATOM 1337 O O . MET A 1 168 ? -16.203 -6.481 17.134 1.00 89.19 168 MET A O 1
ATOM 1341 N N . ILE A 1 169 ? -18.453 -6.596 17.169 1.00 92.12 169 ILE A N 1
ATOM 1342 C CA . ILE A 1 169 ? -18.597 -7.605 16.130 1.00 92.12 169 ILE A CA 1
ATOM 1343 C C . ILE A 1 169 ? -19.173 -6.929 14.886 1.00 92.12 169 ILE A C 1
ATOM 1345 O O . ILE A 1 169 ? -20.143 -6.180 14.967 1.00 92.12 169 ILE A O 1
ATOM 1349 N N . ALA A 1 170 ? -18.609 -7.207 13.715 1.00 94.12 170 ALA A N 1
ATOM 1350 C CA . ALA A 1 170 ? -19.127 -6.699 12.447 1.00 94.12 170 ALA A CA 1
ATOM 1351 C C . ALA A 1 170 ? -19.428 -7.847 11.478 1.00 94.12 170 ALA A C 1
ATOM 1353 O O . ALA A 1 170 ? -18.724 -8.851 11.455 1.00 94.12 170 ALA A O 1
ATOM 1354 N N . LYS A 1 171 ? -20.474 -7.719 10.661 1.00 95.25 171 LYS A N 1
ATOM 1355 C CA . LYS A 1 171 ? -20.852 -8.723 9.655 1.00 95.25 171 LYS A CA 1
ATOM 1356 C C . LYS A 1 171 ? -20.888 -8.110 8.264 1.00 95.25 171 LYS A C 1
ATOM 1358 O O . LYS A 1 171 ? -21.506 -7.062 8.071 1.00 95.25 171 LYS A O 1
ATOM 1363 N N . LYS A 1 172 ? -20.257 -8.773 7.293 1.00 94.81 172 LYS A N 1
ATOM 1364 C CA . LYS A 1 172 ? -20.279 -8.377 5.878 1.00 94.81 172 LYS A CA 1
ATOM 1365 C C . LYS A 1 172 ? -19.95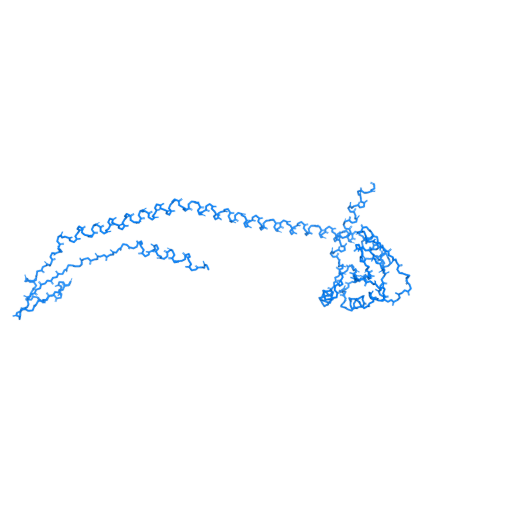7 -9.570 4.983 1.00 94.81 172 LYS A C 1
ATOM 1367 O O . LYS A 1 172 ? -19.008 -10.291 5.268 1.00 94.81 172 LYS A O 1
ATOM 1372 N N . ASN A 1 173 ? -20.703 -9.728 3.886 1.00 91.31 173 ASN A N 1
ATOM 1373 C CA . ASN A 1 173 ? -20.505 -10.794 2.892 1.00 91.31 173 ASN A CA 1
ATOM 1374 C C . ASN A 1 173 ? -20.367 -12.185 3.544 1.00 91.31 173 ASN A C 1
ATOM 1376 O O . ASN A 1 173 ? -19.370 -12.865 3.330 1.00 91.31 173 ASN A O 1
ATOM 1380 N N . ASP A 1 174 ? -21.319 -12.538 4.411 1.00 90.69 174 ASP A N 1
ATOM 1381 C CA . ASP A 1 174 ? -21.372 -13.800 5.170 1.00 90.69 174 ASP A CA 1
ATOM 1382 C C . ASP A 1 174 ? -20.204 -14.078 6.130 1.00 90.69 174 ASP A C 1
ATOM 1384 O O . ASP A 1 174 ? -20.167 -15.128 6.762 1.00 90.69 174 ASP A O 1
ATOM 1388 N N . HIS A 1 175 ? -19.297 -13.119 6.323 1.00 93.69 175 HIS A N 1
ATOM 1389 C CA . HIS A 1 175 ? -18.238 -13.204 7.321 1.00 93.69 175 HIS A CA 1
ATOM 1390 C C . HIS A 1 175 ? -18.574 -12.403 8.574 1.00 93.69 175 HIS A C 1
ATOM 1392 O O . HIS A 1 175 ? -19.048 -11.261 8.499 1.00 93.69 175 HIS A O 1
ATOM 1398 N N . LYS A 1 176 ? -18.253 -12.985 9.729 1.00 94.38 176 LYS A N 1
ATOM 1399 C CA . LYS A 1 176 ? -18.293 -12.348 11.041 1.00 94.38 176 LYS A CA 1
ATOM 1400 C C . LYS A 1 176 ? -16.879 -11.946 11.466 1.00 94.38 176 LYS A C 1
ATOM 1402 O O . LYS A 1 176 ? -15.953 -12.753 11.473 1.00 94.38 176 LYS A O 1
ATOM 1407 N N . TYR A 1 177 ? -16.726 -10.685 11.832 1.00 95.50 177 TYR A N 1
ATOM 1408 C CA . TYR A 1 177 ? -15.467 -10.042 12.172 1.00 95.50 177 TYR A CA 1
ATOM 1409 C C . TYR A 1 177 ? -15.441 -9.697 13.657 1.00 95.50 177 TYR A C 1
ATOM 1411 O O . TYR A 1 177 ? -16.353 -9.033 14.147 1.00 95.50 177 TYR A O 1
ATOM 1419 N N . ALA A 1 178 ? -14.382 -10.096 14.356 1.00 94.19 178 ALA A N 1
ATOM 1420 C CA . ALA A 1 178 ? -13.989 -9.470 15.612 1.00 94.19 178 ALA A CA 1
ATOM 1421 C C . ALA A 1 178 ? -13.214 -8.192 15.280 1.00 94.19 178 ALA A C 1
ATOM 1423 O O . ALA A 1 178 ? -12.231 -8.261 14.542 1.00 94.19 178 ALA A O 1
ATOM 1424 N N . VAL A 1 179 ? -13.662 -7.042 15.784 1.00 94.12 179 VAL A N 1
ATOM 1425 C CA . VAL A 1 179 ? -13.051 -5.744 15.477 1.00 94.12 179 VAL A CA 1
ATOM 1426 C C . VAL A 1 179 ? -12.489 -5.111 16.746 1.00 94.12 179 VAL A C 1
ATOM 1428 O O . VAL A 1 179 ? -13.210 -4.915 17.726 1.00 94.12 179 VAL A O 1
ATOM 1431 N N . GLN A 1 180 ? -11.208 -4.751 16.700 1.00 93.44 180 GLN A N 1
ATOM 1432 C CA . GLN A 1 180 ? -10.536 -3.954 17.722 1.00 93.44 180 GLN A CA 1
ATOM 1433 C C . GLN A 1 180 ? -10.169 -2.585 17.150 1.00 93.44 180 GLN A C 1
ATOM 1435 O O . GLN A 1 180 ? -9.674 -2.476 16.028 1.00 93.44 180 GLN A O 1
ATOM 1440 N N . ILE A 1 181 ? -10.406 -1.541 17.934 1.00 92.50 181 ILE A N 1
ATOM 1441 C CA . ILE A 1 181 ? -10.143 -0.148 17.596 1.00 92.50 181 ILE A CA 1
ATOM 1442 C C . ILE A 1 181 ? -9.126 0.398 18.592 1.00 92.50 181 ILE A C 1
ATOM 1444 O O . ILE A 1 181 ? -9.347 0.409 19.802 1.00 92.50 181 ILE A O 1
ATOM 1448 N N . GLU A 1 182 ? -8.003 0.884 18.079 1.00 88.81 182 GLU A N 1
ATOM 1449 C CA . GLU A 1 182 ? -6.898 1.363 18.896 1.00 88.81 182 GLU A CA 1
ATOM 1450 C C . GLU A 1 182 ? -6.505 2.789 18.509 1.00 88.81 182 GLU A C 1
ATOM 1452 O O . GLU A 1 182 ? -5.894 3.033 17.466 1.00 88.81 182 GLU A O 1
ATOM 1457 N N . ARG A 1 183 ? -6.856 3.750 19.373 1.00 89.81 183 ARG A N 1
ATOM 1458 C CA . ARG A 1 183 ? -6.375 5.132 19.271 1.00 89.81 183 ARG A CA 1
ATOM 1459 C C . ARG A 1 183 ? -5.070 5.279 20.046 1.00 89.81 183 ARG A C 1
ATOM 1461 O O . ARG A 1 183 ? -5.070 5.148 21.272 1.00 89.81 183 ARG A O 1
ATOM 1468 N N . GLN A 1 184 ? -3.978 5.591 19.358 1.00 89.00 184 GLN A N 1
ATOM 1469 C CA . GLN A 1 184 ? -2.657 5.719 19.971 1.00 89.00 184 GLN A CA 1
ATOM 1470 C C . GLN A 1 184 ? -1.718 6.633 19.175 1.00 89.00 184 GLN A C 1
ATOM 1472 O O . GLN A 1 184 ? -1.989 6.986 18.031 1.00 89.00 184 GLN A O 1
ATOM 1477 N N . THR A 1 185 ? -0.605 7.024 19.797 1.00 88.00 185 THR A N 1
ATOM 1478 C CA . THR A 1 185 ? 0.426 7.888 19.196 1.00 88.00 185 THR A CA 1
ATOM 1479 C C . THR A 1 185 ? 1.594 7.104 18.589 1.00 88.00 185 THR A C 1
ATOM 1481 O O . THR A 1 185 ? 2.253 7.597 17.680 1.00 88.00 185 THR A O 1
ATOM 1484 N N . GLY A 1 186 ? 1.862 5.890 19.081 1.00 92.06 186 GLY A N 1
ATOM 1485 C CA . GLY A 1 186 ? 2.955 5.027 18.623 1.00 92.06 186 GLY A CA 1
ATOM 1486 C C . GLY A 1 186 ? 2.523 3.979 17.598 1.00 92.06 186 GLY A C 1
ATOM 1487 O O . GLY A 1 186 ? 1.389 3.995 17.114 1.00 92.06 186 GLY A O 1
ATOM 1488 N N . LEU A 1 187 ? 3.422 3.041 17.289 1.00 96.19 187 LEU A N 1
ATOM 1489 C CA . LEU A 1 187 ? 3.114 1.885 16.443 1.00 96.19 187 LEU A CA 1
ATOM 1490 C C . LEU A 1 187 ? 2.278 0.846 17.195 1.00 96.19 187 LEU A C 1
ATOM 1492 O O . LEU A 1 187 ? 2.511 0.589 18.376 1.00 96.19 187 LEU A O 1
ATOM 1496 N N . VAL A 1 188 ? 1.299 0.244 16.520 1.00 95.88 188 VAL A N 1
ATOM 1497 C CA . VAL A 1 188 ? 0.493 -0.847 17.079 1.00 95.88 188 VAL A CA 1
ATOM 1498 C C . VAL A 1 188 ? 1.359 -2.094 17.098 1.00 95.88 188 VAL A C 1
ATOM 1500 O O . VAL A 1 188 ? 1.940 -2.484 16.081 1.00 95.88 188 VAL A O 1
ATOM 1503 N N . SER A 1 189 ? 1.478 -2.692 18.278 1.00 96.19 189 SER A N 1
ATOM 1504 C CA . SER A 1 189 ? 2.384 -3.810 18.512 1.00 96.19 189 SER A CA 1
ATOM 1505 C C . SER A 1 189 ? 1.827 -5.134 17.987 1.00 96.19 189 SER A C 1
ATOM 1507 O O . SER A 1 189 ? 0.618 -5.329 17.846 1.00 96.19 189 SER A O 1
ATOM 1509 N N . ARG A 1 190 ? 2.724 -6.107 17.797 1.00 97.06 190 ARG A N 1
ATOM 1510 C CA . ARG A 1 190 ? 2.366 -7.501 17.492 1.00 97.06 190 ARG A CA 1
ATOM 1511 C C . ARG A 1 190 ? 1.394 -8.100 18.515 1.00 97.06 190 ARG A C 1
ATOM 1513 O O . ARG A 1 190 ? 0.579 -8.949 18.158 1.00 97.06 190 ARG A O 1
ATOM 1520 N N . LEU A 1 191 ? 1.465 -7.664 19.776 1.00 95.12 191 LEU A N 1
ATOM 1521 C CA . LEU A 1 191 ? 0.608 -8.170 20.846 1.00 95.12 191 LEU A CA 1
ATOM 1522 C C . LEU A 1 191 ? -0.874 -7.889 20.572 1.00 95.12 191 LEU A C 1
ATOM 1524 O O . LEU A 1 191 ? -1.702 -8.750 20.851 1.00 95.12 191 LEU A O 1
ATOM 1528 N N . ALA A 1 192 ? -1.203 -6.741 19.976 1.00 93.81 192 ALA A N 1
ATOM 1529 C CA . ALA A 1 192 ? -2.582 -6.401 19.643 1.00 93.81 192 ALA A CA 1
ATOM 1530 C C . ALA A 1 192 ? -3.162 -7.379 18.604 1.00 93.81 192 ALA A C 1
ATOM 1532 O O . ALA A 1 192 ? -4.247 -7.922 18.796 1.00 93.81 192 ALA A O 1
ATOM 1533 N N . VAL A 1 193 ? -2.376 -7.714 17.571 1.00 95.88 193 VAL A N 1
ATOM 1534 C CA . VAL A 1 193 ? -2.749 -8.717 16.558 1.00 95.88 193 VAL A CA 1
ATOM 1535 C C . VAL A 1 193 ? -2.892 -10.114 17.173 1.00 95.88 193 VAL A C 1
ATOM 1537 O O . VAL A 1 193 ? -3.851 -10.817 16.876 1.00 95.88 193 VAL A O 1
ATOM 1540 N N . SER A 1 194 ? -1.973 -10.508 18.059 1.00 94.94 194 SER A N 1
ATOM 1541 C CA . SER A 1 194 ? -2.040 -11.795 18.771 1.00 94.94 194 SER A CA 1
ATOM 1542 C C . SER A 1 194 ? -3.292 -11.907 19.651 1.00 94.94 194 SER A C 1
ATOM 1544 O O . SER A 1 194 ? -3.966 -12.936 19.667 1.00 94.94 194 SER A O 1
ATOM 1546 N N . ASN A 1 195 ? -3.631 -10.831 20.365 1.00 92.88 195 ASN A N 1
ATOM 1547 C CA . ASN A 1 195 ? -4.786 -10.802 21.254 1.00 92.88 195 ASN A CA 1
ATOM 1548 C C . ASN A 1 195 ? -6.096 -10.924 20.475 1.00 92.88 195 ASN A C 1
ATOM 1550 O O . ASN A 1 195 ? -6.879 -11.823 20.773 1.00 92.88 195 ASN A O 1
ATOM 1554 N N . ILE A 1 196 ? -6.319 -10.090 19.455 1.00 92.88 196 ILE A N 1
ATOM 1555 C CA . ILE A 1 196 ? -7.563 -10.163 18.679 1.00 92.88 196 ILE A CA 1
ATOM 1556 C C . ILE A 1 196 ? -7.704 -11.503 17.949 1.00 92.88 196 ILE A C 1
ATOM 1558 O O . ILE A 1 196 ? -8.806 -12.045 17.866 1.00 92.88 196 ILE A O 1
ATOM 1562 N N . ASP A 1 197 ? -6.597 -12.071 17.465 1.00 92.69 197 ASP A N 1
ATOM 1563 C CA . ASP A 1 197 ? -6.609 -13.368 16.794 1.00 92.69 197 ASP A CA 1
ATOM 1564 C C . ASP A 1 197 ? -7.044 -14.500 17.733 1.00 92.69 197 ASP A C 1
ATOM 1566 O O . ASP A 1 197 ? -7.863 -15.338 17.357 1.00 92.69 197 ASP A O 1
ATOM 1570 N N . ARG A 1 198 ? -6.580 -14.482 18.988 1.00 89.94 198 ARG A N 1
ATOM 1571 C CA . ARG A 1 198 ? -7.034 -15.425 20.018 1.00 89.94 198 ARG A CA 1
ATOM 1572 C C . ARG A 1 198 ? -8.508 -15.220 20.365 1.00 89.94 198 ARG A C 1
ATOM 1574 O O . ARG A 1 198 ? -9.256 -16.192 20.478 1.00 89.94 198 ARG A O 1
ATOM 1581 N N . GLU A 1 199 ? -8.931 -13.972 20.545 1.00 87.94 199 GLU A N 1
ATOM 1582 C CA . GLU A 1 199 ? -10.287 -13.670 21.007 1.00 87.94 199 GLU A CA 1
ATOM 1583 C C . GLU A 1 199 ? -11.351 -13.883 19.917 1.00 87.94 199 GLU A C 1
ATOM 1585 O O . GLU A 1 199 ? -12.489 -14.213 20.253 1.00 87.94 199 GLU A O 1
ATOM 1590 N N . LYS A 1 200 ? -11.014 -13.801 18.617 1.00 90.06 200 LYS A N 1
ATOM 1591 C CA . LYS A 1 200 ? -11.994 -13.985 17.523 1.00 90.06 200 LYS A CA 1
ATOM 1592 C C . LYS A 1 200 ? -12.765 -15.308 17.633 1.00 90.06 200 LYS A C 1
ATOM 1594 O O . LYS A 1 200 ? -13.973 -15.342 17.395 1.00 90.06 200 LYS A O 1
ATOM 1599 N N . HIS A 1 201 ? -12.095 -16.377 18.072 1.00 86.81 201 HIS A N 1
ATOM 1600 C CA . HIS A 1 201 ? -12.693 -17.704 18.228 1.00 86.81 201 HIS A CA 1
ATOM 1601 C C . HIS A 1 201 ? -13.734 -17.757 19.347 1.00 86.81 201 HIS A C 1
ATOM 1603 O O . HIS A 1 201 ? -14.758 -18.421 19.194 1.00 86.81 201 HIS A O 1
ATOM 1609 N N . ARG A 1 202 ? -13.525 -17.013 20.441 1.00 84.31 202 ARG A N 1
ATOM 1610 C CA . ARG A 1 202 ? -14.468 -16.948 21.569 1.00 84.31 202 ARG A CA 1
ATOM 1611 C C . ARG A 1 202 ? -15.834 -16.405 21.145 1.00 84.31 202 ARG A C 1
ATOM 1613 O O . ARG A 1 202 ? -16.851 -16.836 21.675 1.00 84.31 202 ARG A O 1
ATOM 1620 N N . TYR A 1 203 ? -15.854 -15.501 20.169 1.00 83.06 203 TYR A N 1
ATOM 1621 C CA . TYR A 1 203 ? -17.076 -14.886 19.648 1.00 83.06 203 TYR A CA 1
ATOM 1622 C C . TYR A 1 203 ? -17.600 -15.555 18.367 1.00 83.06 203 TYR A C 1
ATOM 1624 O O . TYR A 1 203 ? -18.565 -15.066 17.768 1.00 83.06 203 TYR A O 1
ATOM 1632 N N . GLY A 1 204 ? -16.989 -16.668 17.942 1.00 87.44 204 GLY A N 1
ATOM 1633 C CA . GLY A 1 204 ? -17.349 -17.377 16.712 1.00 87.44 204 GLY A CA 1
ATOM 1634 C C . GLY A 1 204 ? -17.169 -16.519 15.458 1.00 87.44 204 GLY A C 1
ATOM 1635 O O . GLY A 1 204 ? -17.982 -16.606 14.543 1.00 87.44 204 GLY A O 1
ATOM 1636 N N . CYS A 1 205 ? -16.179 -15.624 15.457 1.00 92.56 205 CYS A N 1
ATOM 1637 C CA . CYS A 1 205 ? -15.847 -14.795 14.306 1.00 92.56 205 CYS A CA 1
ATOM 1638 C C . CYS A 1 205 ? -14.901 -15.545 13.361 1.00 92.56 205 CYS A C 1
ATOM 1640 O O . CYS A 1 205 ? -13.949 -16.189 13.801 1.00 92.56 205 CYS A O 1
ATOM 1642 N N . ASP A 1 206 ? -15.132 -15.400 12.059 1.00 93.50 206 ASP A N 1
ATOM 1643 C CA . ASP A 1 206 ? -14.299 -15.984 11.003 1.00 93.50 206 ASP A CA 1
ATOM 1644 C C . ASP A 1 206 ? -12.994 -15.205 10.829 1.00 93.50 206 ASP A C 1
ATOM 1646 O O . ASP A 1 206 ? -11.952 -15.757 10.475 1.00 93.50 206 ASP A O 1
ATOM 1650 N N . LYS A 1 207 ? -13.067 -13.890 11.051 1.00 95.31 207 LYS A N 1
ATOM 1651 C CA . LYS A 1 207 ? -11.989 -12.945 10.773 1.00 95.31 207 LYS A CA 1
ATOM 1652 C C . LYS A 1 207 ? -11.754 -12.013 11.952 1.00 95.31 207 LYS A C 1
ATOM 1654 O O . LYS A 1 207 ? -12.656 -11.731 12.740 1.00 95.31 207 LYS A O 1
ATOM 1659 N N . ALA A 1 208 ? -10.529 -11.518 12.041 1.00 95.75 208 ALA A N 1
ATOM 1660 C CA . ALA A 1 208 ? -10.145 -10.439 12.937 1.00 95.75 208 ALA A CA 1
ATOM 1661 C C . ALA A 1 208 ? -9.843 -9.186 12.107 1.00 95.75 208 ALA A C 1
ATOM 1663 O O . ALA A 1 208 ? -9.346 -9.296 10.986 1.00 95.75 208 ALA A O 1
ATOM 1664 N N . MET A 1 209 ? -10.150 -8.011 12.648 1.00 97.00 209 MET A N 1
ATOM 1665 C CA . MET A 1 209 ? -9.837 -6.719 12.047 1.00 97.00 209 MET A CA 1
ATOM 1666 C C . MET A 1 209 ? -9.358 -5.746 13.122 1.00 97.00 209 MET A C 1
ATOM 1668 O O . MET A 1 209 ? -10.032 -5.557 14.132 1.00 97.00 209 MET A O 1
ATOM 1672 N N . LEU A 1 210 ? -8.224 -5.094 12.890 1.00 96.44 210 LEU A N 1
ATOM 1673 C CA . LEU A 1 210 ? -7.678 -4.083 13.790 1.00 96.44 210 LEU A CA 1
ATOM 1674 C C . LEU A 1 210 ? -7.628 -2.732 13.080 1.00 96.44 210 LEU A C 1
ATOM 1676 O O . LEU A 1 210 ? -7.044 -2.611 12.003 1.00 96.44 210 LEU A O 1
ATOM 1680 N N . ILE A 1 211 ? -8.245 -1.722 13.687 1.00 96.81 211 ILE A N 1
ATOM 1681 C CA . ILE A 1 211 ? -8.373 -0.371 13.143 1.00 96.81 211 ILE A CA 1
ATOM 1682 C C . ILE A 1 211 ? -7.656 0.615 14.058 1.00 96.81 211 ILE A C 1
ATOM 1684 O O . ILE A 1 211 ? -7.899 0.639 15.261 1.00 96.81 211 ILE A O 1
ATOM 1688 N N . THR A 1 212 ? -6.793 1.462 13.504 1.00 95.50 212 THR A N 1
ATOM 1689 C CA . THR A 1 212 ? -6.050 2.459 14.284 1.00 95.50 212 THR A CA 1
ATOM 1690 C C . THR A 1 212 ? -5.895 3.780 13.535 1.00 95.50 212 THR A C 1
ATOM 1692 O O . THR A 1 212 ? -5.877 3.823 12.307 1.00 95.50 212 THR A O 1
ATOM 1695 N N . ASN A 1 213 ? -5.748 4.877 14.283 1.00 94.88 213 ASN A N 1
ATOM 1696 C CA . ASN A 1 213 ? -5.324 6.175 13.750 1.00 94.88 213 ASN A CA 1
ATOM 1697 C C . ASN A 1 213 ? -3.813 6.224 13.426 1.00 94.88 213 ASN A C 1
ATOM 1699 O O . ASN A 1 213 ? -3.340 7.224 12.883 1.00 94.88 213 ASN A O 1
ATOM 1703 N N . SER A 1 214 ? -3.057 5.179 13.773 1.00 95.44 214 SER A N 1
ATOM 1704 C CA . SER A 1 214 ? -1.602 5.098 13.623 1.00 95.44 214 SER A CA 1
ATOM 1705 C C . SER A 1 214 ? -1.180 4.009 12.615 1.00 95.44 214 SER A C 1
ATOM 1707 O O . SER A 1 214 ? -1.939 3.621 11.725 1.00 95.44 214 SER A O 1
ATOM 1709 N N . TYR A 1 215 ? 0.060 3.538 12.714 1.00 96.88 215 TYR A N 1
ATOM 1710 C CA . TYR A 1 215 ? 0.639 2.473 11.898 1.00 96.88 215 TYR A CA 1
ATOM 1711 C C . TYR A 1 215 ? 0.980 1.251 12.753 1.00 96.88 215 TYR A C 1
ATOM 1713 O O . TYR A 1 215 ? 1.081 1.341 13.972 1.00 96.88 215 TYR A O 1
ATOM 1721 N N . PHE A 1 216 ? 1.172 0.105 12.111 1.00 97.88 216 PHE A N 1
ATOM 1722 C CA . PHE A 1 216 ? 1.540 -1.156 12.757 1.00 97.88 216 PHE A CA 1
ATOM 1723 C C . PHE A 1 216 ? 3.056 -1.364 12.720 1.00 97.88 216 PHE A C 1
ATOM 1725 O O . PHE A 1 216 ? 3.711 -0.912 11.779 1.00 97.88 216 PHE A O 1
ATOM 1732 N N . SER A 1 217 ? 3.617 -2.061 13.711 1.00 98.06 217 SER A N 1
ATOM 1733 C CA . SER A 1 217 ? 5.012 -2.515 13.642 1.00 98.06 217 SER A CA 1
ATOM 1734 C C . SER A 1 217 ? 5.197 -3.590 12.565 1.00 98.06 217 SER A C 1
ATOM 1736 O O . SER A 1 217 ? 4.245 -4.285 12.200 1.00 98.06 217 SER A O 1
ATOM 1738 N N . GLU A 1 218 ? 6.426 -3.768 12.072 1.00 98.00 218 GLU A N 1
ATOM 1739 C CA . GLU A 1 218 ? 6.736 -4.801 11.069 1.00 98.00 218 GLU A CA 1
ATOM 1740 C C . GLU A 1 218 ? 6.327 -6.200 11.555 1.00 98.00 218 GLU A C 1
ATOM 1742 O O . GLU A 1 218 ? 5.606 -6.909 10.853 1.00 98.00 218 GLU A O 1
ATOM 1747 N N . ASP A 1 219 ? 6.650 -6.535 12.806 1.00 97.94 219 ASP A N 1
ATOM 1748 C CA . ASP A 1 219 ? 6.271 -7.806 13.433 1.00 97.94 219 ASP A CA 1
ATOM 1749 C C . ASP A 1 219 ? 4.751 -8.016 13.550 1.00 97.94 219 ASP A C 1
ATOM 1751 O O . ASP A 1 219 ? 4.277 -9.158 13.570 1.00 97.94 219 ASP A O 1
ATOM 1755 N N . ALA A 1 220 ? 3.976 -6.931 13.683 1.00 97.94 220 ALA A N 1
ATOM 1756 C CA . ALA A 1 220 ? 2.516 -6.978 13.730 1.00 97.94 220 ALA A CA 1
ATOM 1757 C C . ALA A 1 220 ? 1.937 -7.239 12.337 1.00 97.94 220 ALA A C 1
ATOM 1759 O O . ALA A 1 220 ? 1.034 -8.061 12.188 1.00 97.94 220 ALA A O 1
ATOM 1760 N N . ILE A 1 221 ? 2.499 -6.586 11.316 1.00 98.25 221 ILE A N 1
ATOM 1761 C CA . ILE A 1 221 ? 2.146 -6.808 9.910 1.00 98.25 221 ILE A CA 1
ATOM 1762 C C . ILE A 1 221 ? 2.466 -8.250 9.505 1.00 98.25 221 ILE A C 1
ATOM 1764 O O . ILE A 1 221 ? 1.663 -8.892 8.830 1.00 98.25 221 ILE A O 1
ATOM 1768 N N . GLU A 1 222 ? 3.622 -8.774 9.911 1.00 98.19 222 GLU A N 1
ATOM 1769 C CA . GLU A 1 222 ? 4.005 -10.157 9.633 1.00 98.19 222 GLU A CA 1
ATOM 1770 C C . GLU A 1 222 ? 3.042 -11.157 10.286 1.00 98.19 222 GLU A C 1
ATOM 1772 O O . GLU A 1 222 ? 2.565 -12.071 9.611 1.00 98.19 222 GLU A O 1
ATOM 1777 N N . LEU A 1 223 ? 2.688 -10.955 11.562 1.00 97.88 223 LEU A N 1
ATOM 1778 C CA . LEU A 1 223 ? 1.713 -11.812 12.241 1.00 97.88 223 LEU A CA 1
ATOM 1779 C C . LEU A 1 223 ? 0.332 -11.738 11.582 1.00 97.88 223 LEU A C 1
ATOM 1781 O O . LEU A 1 223 ? -0.308 -12.762 11.382 1.00 97.88 223 LEU A O 1
ATOM 1785 N N . ALA A 1 224 ? -0.122 -10.545 11.205 1.00 97.81 224 ALA A N 1
ATOM 1786 C CA . ALA A 1 224 ? -1.420 -10.377 10.564 1.00 97.81 224 ALA A CA 1
ATOM 1787 C C . ALA A 1 224 ? -1.509 -11.122 9.224 1.00 97.81 224 ALA A C 1
ATOM 1789 O O . ALA A 1 224 ? -2.546 -11.701 8.906 1.00 97.81 224 ALA A O 1
ATOM 1790 N N . LYS A 1 225 ? -0.406 -11.174 8.461 1.00 97.69 225 LYS A N 1
ATOM 1791 C CA . LYS A 1 225 ? -0.331 -11.961 7.221 1.00 97.69 225 LYS A CA 1
ATOM 1792 C C . LYS A 1 225 ? -0.504 -13.459 7.470 1.00 97.69 225 LYS A C 1
ATOM 1794 O O . LYS A 1 225 ? -1.132 -14.117 6.646 1.00 97.69 225 LYS A O 1
ATOM 1799 N N . SER A 1 226 ? 0.044 -14.001 8.560 1.00 96.19 226 SER A N 1
ATOM 1800 C CA . SER A 1 226 ? -0.072 -15.433 8.862 1.00 96.19 226 SER A CA 1
ATOM 1801 C C . SER A 1 226 ? -1.413 -15.808 9.496 1.00 96.19 226 SER A C 1
ATOM 1803 O O . SER A 1 226 ? -1.904 -16.907 9.254 1.00 96.19 226 SER A O 1
ATOM 1805 N N . THR A 1 227 ? -2.032 -14.903 10.258 1.00 95.31 227 THR A N 1
ATOM 1806 C CA . THR A 1 227 ? -3.333 -15.138 10.909 1.00 95.31 227 THR A CA 1
ATOM 1807 C C . THR A 1 227 ? -4.537 -14.743 10.053 1.00 95.31 227 THR A C 1
ATOM 1809 O O . THR A 1 227 ? -5.672 -15.117 10.362 1.00 95.31 227 THR A O 1
ATOM 1812 N N . GLY A 1 228 ? -4.312 -13.979 8.980 1.00 95.88 228 GLY A N 1
ATOM 1813 C CA . GLY A 1 228 ? -5.372 -13.393 8.161 1.00 95.88 228 GLY A CA 1
ATOM 1814 C C . GLY A 1 228 ? -6.098 -12.229 8.845 1.00 95.88 228 GLY A C 1
ATOM 1815 O O . GLY A 1 228 ? -7.231 -11.924 8.476 1.00 95.88 228 GLY A O 1
ATOM 1816 N N . CYS A 1 229 ? -5.482 -11.600 9.851 1.00 96.94 229 CYS A N 1
ATOM 1817 C CA . CYS A 1 229 ? -6.035 -10.416 10.506 1.00 96.94 229 CYS A CA 1
ATOM 1818 C C . CYS A 1 229 ? -5.997 -9.209 9.553 1.00 96.94 229 CYS A C 1
ATOM 1820 O O . CYS A 1 229 ? -4.951 -8.868 9.000 1.00 96.94 229 CYS A O 1
ATOM 1822 N N . GLU A 1 230 ? -7.140 -8.555 9.350 1.00 97.56 230 GLU A N 1
ATOM 1823 C CA . GLU A 1 230 ? -7.251 -7.375 8.493 1.00 97.56 230 GLU A CA 1
ATOM 1824 C C . GLU A 1 230 ? -6.755 -6.128 9.243 1.00 97.56 230 GLU A C 1
ATOM 1826 O O . GLU A 1 230 ? -7.281 -5.765 10.294 1.00 97.56 230 GLU A O 1
ATOM 1831 N N . LEU A 1 231 ? -5.738 -5.451 8.704 1.00 98.12 231 LEU A N 1
ATOM 1832 C CA . LEU A 1 231 ? -5.149 -4.260 9.317 1.00 98.12 231 LEU A CA 1
ATOM 1833 C C . LEU A 1 231 ? -5.615 -2.989 8.605 1.00 98.12 231 LEU A C 1
ATOM 1835 O O . LEU A 1 231 ? -5.375 -2.815 7.411 1.00 98.12 231 LEU A O 1
ATOM 1839 N N . VAL A 1 232 ? -6.222 -2.073 9.356 1.00 97.94 232 VAL A N 1
ATOM 1840 C CA . VAL A 1 232 ? -6.655 -0.752 8.889 1.00 97.94 232 VAL A CA 1
ATOM 1841 C C . VAL A 1 232 ? -5.813 0.297 9.603 1.00 97.94 232 VAL A C 1
ATOM 1843 O O . VAL A 1 232 ? -6.064 0.659 10.752 1.00 97.94 232 VAL A O 1
ATOM 1846 N N . ASN A 1 233 ? -4.756 0.734 8.924 1.00 96.94 233 ASN A N 1
ATOM 1847 C CA . ASN A 1 233 ? -3.844 1.762 9.416 1.00 96.94 233 ASN A CA 1
ATOM 1848 C C . ASN A 1 233 ? -4.349 3.168 9.059 1.00 96.94 233 ASN A C 1
ATOM 1850 O O . ASN A 1 233 ? -5.387 3.330 8.416 1.00 96.94 233 ASN A O 1
ATOM 1854 N N . ARG A 1 234 ? -3.565 4.186 9.419 1.00 95.06 234 ARG A N 1
ATOM 1855 C CA . ARG A 1 234 ? -3.862 5.592 9.137 1.00 95.06 234 ARG A CA 1
ATOM 1856 C C . ARG A 1 234 ? -4.170 5.887 7.668 1.00 95.06 234 ARG A C 1
ATOM 1858 O O . ARG A 1 234 ? -5.099 6.640 7.406 1.00 95.06 234 ARG A O 1
ATOM 1865 N N . ASP A 1 235 ? -3.423 5.314 6.725 1.00 94.69 235 ASP A N 1
ATOM 1866 C CA . ASP A 1 235 ? -3.639 5.569 5.295 1.00 94.69 235 ASP A CA 1
ATOM 1867 C C . ASP A 1 235 ? -4.967 4.973 4.813 1.00 94.69 235 ASP A C 1
ATOM 1869 O O . ASP A 1 235 ? -5.760 5.655 4.172 1.00 94.69 235 ASP A O 1
ATOM 1873 N N . ILE A 1 236 ? -5.256 3.723 5.182 1.00 95.75 236 ILE A N 1
ATOM 1874 C CA . ILE A 1 236 ? -6.517 3.065 4.810 1.00 95.75 236 ILE A CA 1
ATOM 1875 C C . ILE A 1 236 ? -7.698 3.772 5.491 1.00 95.75 236 ILE A C 1
ATOM 1877 O O . ILE A 1 236 ? -8.739 3.999 4.873 1.00 95.75 236 ILE A O 1
ATOM 1881 N N . LEU A 1 237 ? -7.540 4.171 6.755 1.00 95.56 237 LEU A N 1
ATOM 1882 C CA . LEU A 1 237 ? -8.545 4.945 7.477 1.00 95.56 237 LEU A CA 1
ATOM 1883 C C . LEU A 1 237 ? -8.805 6.296 6.795 1.00 95.56 237 LEU A C 1
ATOM 1885 O O . LEU A 1 237 ? -9.959 6.698 6.661 1.00 95.56 237 LEU A O 1
ATOM 1889 N N . ALA A 1 238 ? -7.757 6.975 6.325 1.00 94.12 238 ALA A N 1
ATOM 1890 C CA . ALA A 1 238 ? -7.858 8.223 5.577 1.00 94.12 238 ALA A CA 1
ATOM 1891 C C . ALA A 1 238 ? -8.700 8.063 4.301 1.00 94.12 238 ALA A C 1
ATOM 1893 O O . ALA A 1 238 ? -9.575 8.887 4.026 1.00 94.12 238 ALA A O 1
ATOM 1894 N N . GLU A 1 239 ? -8.488 6.978 3.552 1.00 92.88 239 GLU A N 1
ATOM 1895 C CA . GLU A 1 239 ? -9.303 6.640 2.380 1.00 92.88 239 GLU A CA 1
ATOM 1896 C C . GLU A 1 239 ? -10.773 6.415 2.751 1.00 92.88 239 GLU A C 1
ATOM 1898 O O . GLU A 1 239 ? -11.674 6.895 2.061 1.00 92.88 239 GLU A O 1
ATOM 1903 N N . TRP A 1 240 ? -11.038 5.718 3.861 1.00 94.50 240 TRP A N 1
ATOM 1904 C CA . TRP A 1 240 ? -12.407 5.470 4.325 1.00 94.50 240 TRP A CA 1
ATOM 1905 C C . TRP A 1 240 ? -13.114 6.763 4.721 1.00 94.50 240 TRP A C 1
ATOM 1907 O O . TRP A 1 240 ? -14.299 6.926 4.435 1.00 94.50 240 TRP A O 1
ATOM 1917 N N . VAL A 1 241 ? -12.390 7.689 5.351 1.00 92.56 241 VAL A N 1
ATOM 1918 C CA . VAL A 1 241 ? -12.912 9.007 5.720 1.00 92.56 241 VAL A CA 1
ATOM 1919 C C . VAL A 1 241 ? -13.259 9.836 4.489 1.00 92.56 241 VAL A C 1
ATOM 1921 O O . VAL A 1 241 ? -14.330 10.442 4.459 1.00 92.56 241 VAL A O 1
ATOM 1924 N N . LEU A 1 242 ? -12.410 9.844 3.461 1.00 91.31 242 LEU A N 1
ATOM 1925 C CA . LEU A 1 242 ? -12.723 10.549 2.215 1.00 91.31 242 LEU A CA 1
ATOM 1926 C C . LEU A 1 242 ? -13.961 9.997 1.524 1.00 91.31 242 LEU A C 1
ATOM 1928 O O . LEU A 1 242 ? -14.827 10.763 1.101 1.00 91.31 242 LEU A O 1
ATOM 1932 N N . ASP A 1 243 ? -14.050 8.675 1.397 1.00 91.00 243 ASP A N 1
ATOM 1933 C CA . ASP A 1 243 ? -15.205 8.016 0.786 1.00 91.00 243 ASP A CA 1
ATOM 1934 C C . ASP A 1 243 ? -16.491 8.365 1.557 1.00 91.00 243 ASP A C 1
ATOM 1936 O O . ASP A 1 243 ? -17.494 8.754 0.957 1.00 91.00 243 ASP A O 1
ATOM 1940 N N . PHE A 1 244 ? -16.422 8.363 2.893 1.00 90.31 244 PHE A N 1
ATOM 1941 C CA . PHE A 1 244 ? -17.533 8.756 3.757 1.00 90.31 244 PHE A CA 1
ATOM 1942 C C . PHE A 1 244 ? -17.972 10.213 3.546 1.00 90.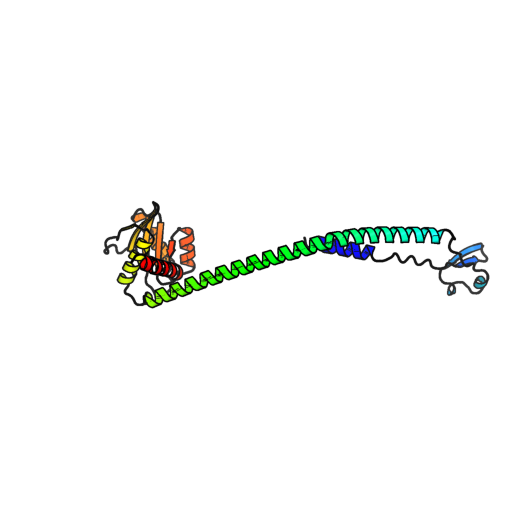31 244 PHE A C 1
ATOM 1944 O O . PHE A 1 244 ? -19.165 10.487 3.411 1.00 90.31 244 PHE A O 1
ATOM 1951 N N . GLN A 1 245 ? -17.022 11.151 3.477 1.00 86.81 245 GLN A N 1
ATOM 1952 C CA . GLN A 1 245 ? -17.308 12.577 3.277 1.00 86.81 245 GLN A CA 1
ATOM 1953 C C . GLN A 1 245 ? -17.863 12.870 1.875 1.00 86.81 245 GLN A C 1
ATOM 1955 O O . GLN A 1 245 ? -18.822 13.627 1.728 1.00 86.81 245 GLN A O 1
ATOM 1960 N N . THR A 1 246 ? -17.290 12.251 0.842 1.00 85.19 246 THR A N 1
ATOM 1961 C CA . THR A 1 246 ? -17.690 12.484 -0.556 1.00 85.19 246 THR A CA 1
ATOM 1962 C C . THR A 1 246 ? -19.067 11.907 -0.873 1.00 85.19 246 THR A C 1
ATOM 1964 O O . THR A 1 246 ? -19.860 12.557 -1.553 1.00 85.19 246 THR A O 1
ATOM 1967 N N . ARG A 1 247 ? -19.396 10.716 -0.359 1.00 76.75 247 ARG A N 1
ATOM 1968 C CA . ARG A 1 247 ? -20.721 10.106 -0.554 1.00 76.75 247 ARG A CA 1
ATOM 1969 C C . ARG A 1 247 ? -21.785 10.694 0.365 1.00 76.75 247 ARG A C 1
ATOM 1971 O O . ARG A 1 247 ? -22.929 10.815 -0.061 1.00 76.75 247 ARG A O 1
ATOM 1978 N N . GLY A 1 248 ? -21.418 11.094 1.583 1.00 61.22 248 GLY A N 1
ATOM 1979 C CA . GLY A 1 248 ? -22.323 11.774 2.513 1.00 61.22 248 GLY A CA 1
ATOM 1980 C C . GLY A 1 248 ? -22.836 13.116 1.980 1.00 61.22 248 GLY A C 1
ATOM 1981 O O . GLY A 1 248 ? -23.999 13.441 2.185 1.00 61.22 248 GLY A O 1
ATOM 1982 N N . SER A 1 249 ? -22.009 13.854 1.230 1.00 56.94 249 SER A N 1
ATOM 1983 C CA . SER A 1 249 ? -22.395 15.126 0.597 1.00 56.94 249 SER A CA 1
ATOM 1984 C C . SER A 1 249 ? -23.328 14.978 -0.612 1.00 56.94 249 SER A C 1
ATOM 1986 O O . SER A 1 249 ? -23.963 15.956 -0.988 1.00 56.94 249 SER A O 1
ATOM 1988 N N . ASN A 1 250 ? -23.399 13.801 -1.241 1.00 52.88 250 ASN A N 1
ATOM 1989 C CA . ASN A 1 250 ? -24.242 13.559 -2.424 1.00 52.88 250 ASN A CA 1
ATOM 1990 C C . ASN A 1 250 ? -25.608 12.943 -2.072 1.00 52.88 250 ASN A C 1
ATOM 1992 O O . ASN A 1 250 ? -26.409 12.680 -2.966 1.00 52.88 250 ASN A O 1
ATOM 1996 N N . ALA A 1 251 ? -25.847 12.660 -0.790 1.00 48.50 251 ALA A N 1
ATOM 1997 C CA . ALA A 1 251 ? -27.072 12.052 -0.276 1.00 48.50 251 ALA A CA 1
ATOM 1998 C C . ALA A 1 251 ? -27.925 13.025 0.566 1.00 48.50 251 ALA A C 1
ATOM 2000 O O . ALA A 1 251 ? -28.888 12.583 1.193 1.00 48.50 251 ALA A O 1
ATOM 2001 N N . GLY A 1 252 ? -27.544 14.308 0.613 1.00 37.69 252 GLY A N 1
ATOM 2002 C CA . GLY A 1 252 ? -28.231 15.382 1.337 1.00 37.69 252 GLY A CA 1
ATOM 2003 C C . GLY A 1 252 ? -28.958 16.343 0.412 1.00 37.69 252 GLY A C 1
ATOM 2004 O O . GLY A 1 252 ? -28.467 16.542 -0.722 1.00 37.69 252 GLY A O 1
#

pLDDT: mean 82.07, std 16.03, range [37.69, 98.25]

Foldseek 3Di:
DVVVVVVVVVVVVVLPDDPPPPPQKKKWWADPVRDIDIDSDLVPDPPVCSVVIDIDDDDPVVVVVVVVVVVVSVVVVVVVVVVCVVCVVVVVVVVVVVVVVVVVVVVVVVVVVVVLVVLLVQLLVLCVVVVLLPDDPVVNLVVVVVLCVVVPWDWDADPPPPPQQFGTWIDDPNFIEREGEDEDDDAAELVSLVSQLVCCVVVPGPEYEYAYCAHHDPNNVVSCVVSVHHYHHNSNNSSSSVVCVVVVVVVD